Protein AF-0000000074257387 (afdb_homodimer)

Foldseek 3Di:
DPPPPPPPPPPPPPVVVCVDPDPQKDKFKDFCVVPPFDLRVVLVRVCVVVVHDSVPFDRVVVWPNSVVRRCQQQPPDPPDPDKDWDWDDGRQWIWIDISVRMIMIMHGHPPPD/DPPPPPPPPDPPPPVVVCPDPPPQKDKFKDFCVVPPFDLRVQLVRVCVVVVHDSVPFDRVVVWPNSVVRRCQQQPPPPPDPDKDWDWDDGRQWIWIDISVRMIMIMHGHPPPD

Radius of gyration: 24.84 Å; Cα contacts (8 Å, |Δi|>4): 346; chains: 2; bounding box: 81×56×47 Å

pLDDT: mean 82.44, std 21.18, range [30.11, 98.75]

Organism: NCBI:txid2743089

Solvent-accessible surface area (backbone atoms only — not comparable to full-atom values): 13339 Å² total; per-residue (Å²): 135,85,79,75,78,76,76,76,77,76,75,70,79,76,71,64,82,66,82,55,80,58,87,46,52,48,76,42,77,49,58,19,74,82,35,96,30,51,49,56,28,49,48,47,48,50,14,57,69,66,74,46,55,59,83,72,46,72,65,61,65,80,68,40,39,45,67,20,50,28,46,47,36,65,50,77,60,87,72,62,88,62,52,40,35,38,38,34,51,53,86,86,25,42,37,40,40,34,43,88,26,45,32,40,37,38,41,72,52,80,68,78,116,135,85,78,78,76,75,80,76,77,75,74,70,80,75,71,64,83,65,81,55,81,57,86,46,51,47,76,42,77,48,56,20,72,82,33,98,29,52,49,56,29,49,48,48,50,52,14,57,68,66,74,46,55,58,86,72,47,73,64,60,67,83,68,38,39,44,67,21,49,29,45,47,36,63,50,79,59,87,70,64,87,63,54,39,37,38,38,32,50,54,87,85,24,42,38,39,40,36,43,88,25,46,32,40,36,36,40,74,50,82,67,78,116

Nearest PDB structures (foldseek):
  8bhg-assembly1_B  TM=4.981E-01  e=4.864E-01  Homo sapiens
  7qne-assembly1_A  TM=4.930E-01  e=1.167E+00  Homo sapiens
  7qna-assembly1_A  TM=5.037E-01  e=1.594E+00  Homo sapiens
  6dw0-assembly1_A  TM=3.352E-01  e=5.511E-01  Rattus norvegicus
  8vsz-assembly1_A  TM=4.905E-01  e=4.612E+00  Homo sapiens

Structure (mmCIF, N/CA/C/O backbone):
data_AF-0000000074257387-model_v1
#
loop_
_entity.id
_entity.type
_entity.pdbx_description
1 polymer 'Halobacterial output domain-containing protein'
#
loop_
_atom_site.group_PDB
_atom_site.id
_atom_site.type_symbol
_atom_site.label_atom_id
_atom_site.label_alt_id
_atom_site.label_comp_id
_atom_site.label_asym_id
_atom_site.label_entity_id
_atom_site.label_seq_id
_atom_site.pdbx_PDB_ins_code
_atom_site.Cartn_x
_atom_site.Cartn_y
_atom_site.Cartn_z
_atom_site.occupancy
_atom_site.B_iso_or_equiv
_atom_site.auth_seq_id
_atom_site.auth_comp_id
_atom_site.auth_asym_id
_atom_site.auth_atom_id
_atom_site.pdbx_PDB_model_num
ATOM 1 N N . MET A 1 1 ? 69.25 9.367 22.297 1 30.11 1 MET A N 1
ATOM 2 C CA . MET A 1 1 ? 67.875 9.562 22.641 1 30.11 1 MET A CA 1
ATOM 3 C C . MET A 1 1 ? 67.062 9.875 21.406 1 30.11 1 MET A C 1
ATOM 5 O O . MET A 1 1 ? 67.188 10.945 20.812 1 30.11 1 MET A O 1
ATOM 9 N N . PHE A 1 2 ? 66.938 8.828 20.469 1 41.38 2 PHE A N 1
ATOM 10 C CA . PHE A 1 2 ? 66.25 8.727 19.172 1 41.38 2 PHE A CA 1
ATOM 11 C C . PHE A 1 2 ? 64.812 9.117 19.297 1 41.38 2 PHE A C 1
ATOM 13 O O . PHE A 1 2 ? 64.062 8.555 20.109 1 41.38 2 PHE A O 1
ATOM 20 N N . ASP A 1 3 ? 64.5 10.398 19.188 1 36.78 3 ASP A N 1
ATOM 21 C CA . ASP A 1 3 ? 63.156 11.023 19.125 1 36.78 3 ASP A CA 1
ATOM 22 C C . ASP A 1 3 ? 62.312 10.422 18.016 1 36.78 3 ASP A C 1
ATOM 24 O O . ASP A 1 3 ? 62.688 10.484 16.844 1 36.78 3 ASP A O 1
ATOM 28 N N . GLU A 1 4 ? 61.75 9.156 18.25 1 41.59 4 GLU A N 1
ATOM 29 C CA . GLU A 1 4 ? 60.812 8.5 17.328 1 41.59 4 GLU A CA 1
ATOM 30 C C . GLU A 1 4 ? 59.656 9.438 16.969 1 41.59 4 GLU A C 1
ATOM 32 O O . GLU A 1 4 ? 58.969 9.953 17.844 1 41.59 4 GLU A O 1
ATOM 37 N N . GLU A 1 5 ? 59.75 10.195 15.875 1 47.06 5 GLU A N 1
ATOM 38 C CA . GLU A 1 5 ? 58.719 10.969 15.203 1 47.06 5 GLU A CA 1
ATOM 39 C C . GLU A 1 5 ? 57.469 10.141 14.992 1 47.06 5 GLU A C 1
ATOM 41 O O . GLU A 1 5 ? 57.469 9.133 14.273 1 47.06 5 GLU A O 1
ATOM 46 N N . THR A 1 6 ? 56.625 9.969 16.016 1 45.12 6 THR A N 1
ATOM 47 C CA . THR A 1 6 ? 55.312 9.32 15.938 1 45.12 6 THR A CA 1
ATOM 48 C C . THR A 1 6 ? 54.469 9.938 14.836 1 45.12 6 THR A C 1
ATOM 50 O O . THR A 1 6 ? 54.281 11.156 14.797 1 45.12 6 THR A O 1
ATOM 53 N N . ALA A 1 7 ? 54.531 9.445 13.562 1 45.25 7 ALA A N 1
ATOM 54 C CA .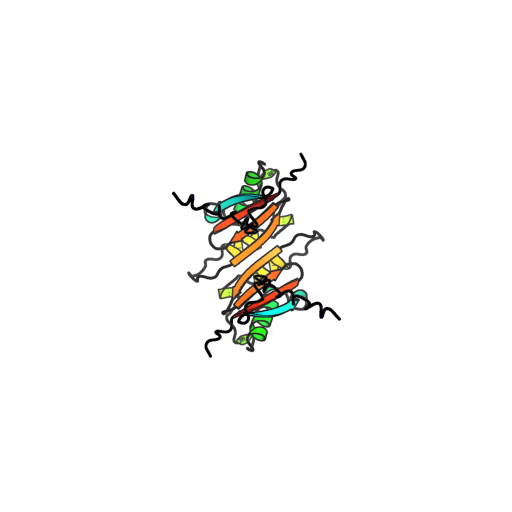 ALA A 1 7 ? 53.656 9.758 12.445 1 45.25 7 ALA A CA 1
ATOM 55 C C . ALA A 1 7 ? 52.188 9.766 12.883 1 45.25 7 ALA A C 1
ATOM 57 O O . ALA A 1 7 ? 51.719 8.797 13.484 1 45.25 7 ALA A O 1
ATOM 58 N N . THR A 1 8 ? 51.656 10.953 13.188 1 43.66 8 THR A N 1
ATOM 59 C CA . THR A 1 8 ? 50.25 11.195 13.445 1 43.66 8 THR A CA 1
ATOM 60 C C . THR A 1 8 ? 49.375 10.664 12.305 1 43.66 8 THR A C 1
ATOM 62 O O . THR A 1 8 ? 49.656 10.93 11.133 1 43.66 8 THR A O 1
ATOM 65 N N . ASP A 1 9 ? 48.875 9.43 12.336 1 41.31 9 ASP A N 1
ATOM 66 C CA . ASP A 1 9 ? 47.938 8.82 11.406 1 41.31 9 ASP A CA 1
ATOM 67 C C . ASP A 1 9 ? 46.812 9.789 11.078 1 41.31 9 ASP A C 1
ATOM 69 O O . ASP A 1 9 ? 46.125 10.297 11.984 1 41.31 9 ASP A O 1
ATOM 73 N N . GLU A 1 10 ? 46.938 10.617 10.039 1 45.03 10 GLU A N 1
ATOM 74 C CA . GLU A 1 10 ? 45.844 11.422 9.5 1 45.03 10 GLU A CA 1
ATOM 75 C C . GLU A 1 10 ? 44.594 10.586 9.289 1 45.03 10 GLU A C 1
ATOM 77 O O . GLU A 1 10 ? 44.625 9.508 8.688 1 45.03 10 GLU A O 1
ATOM 82 N N . ASP A 1 11 ? 43.594 10.609 10.141 1 42 11 ASP A N 1
ATOM 83 C CA . ASP A 1 11 ? 42.25 10.102 10.031 1 42 11 ASP A CA 1
ATOM 84 C C . ASP A 1 11 ? 41.656 10.406 8.656 1 42 11 ASP A C 1
ATOM 86 O O . ASP A 1 11 ? 41.531 11.57 8.273 1 42 11 ASP A O 1
ATOM 90 N N . ALA A 1 12 ? 41.938 9.711 7.59 1 50.06 12 ALA A N 1
ATOM 91 C CA . ALA A 1 12 ? 41.094 9.812 6.395 1 50.06 12 ALA A CA 1
ATOM 92 C C . ALA A 1 12 ? 39.625 9.992 6.766 1 50.06 12 ALA A C 1
ATOM 94 O O . ALA A 1 12 ? 39.125 9.305 7.648 1 50.06 12 ALA A O 1
ATOM 95 N N . PRO A 1 13 ? 39.062 11.234 6.535 1 44.38 13 PRO A N 1
ATOM 96 C CA . PRO A 1 13 ? 37.625 11.312 6.785 1 44.38 13 PRO A CA 1
ATOM 97 C C . PRO A 1 13 ? 36.844 10.172 6.145 1 44.38 13 PRO A C 1
ATOM 99 O O . PRO A 1 13 ? 36.969 9.938 4.938 1 44.38 13 PRO A O 1
ATOM 102 N N . ASN A 1 14 ? 36.781 8.984 6.617 1 44.41 14 ASN A N 1
ATOM 103 C CA . ASN A 1 14 ? 35.688 8.078 6.234 1 44.41 14 ASN A CA 1
ATOM 104 C C . ASN A 1 14 ? 34.375 8.812 6.086 1 44.41 14 ASN A C 1
ATOM 106 O O . ASN A 1 14 ? 33.688 9.055 7.074 1 44.41 14 ASN A O 1
ATOM 110 N N . ALA A 1 15 ? 34.344 9.844 5.188 1 46.19 15 ALA A N 1
ATOM 111 C CA . ALA A 1 15 ? 33 10.297 4.82 1 46.19 15 ALA A CA 1
ATOM 112 C C . ALA A 1 15 ? 32.062 9.117 4.566 1 46.19 15 ALA A C 1
ATOM 114 O O . ALA A 1 15 ? 32.062 8.547 3.473 1 46.19 15 ALA A O 1
ATOM 115 N N . GLY A 1 16 ? 31.953 8.18 5.344 1 45.62 16 GLY A N 1
ATOM 116 C CA . GLY A 1 16 ? 30.781 7.32 5.219 1 45.62 16 GLY A CA 1
ATOM 117 C C . GLY A 1 16 ? 29.562 8.047 4.699 1 45.62 16 GLY A C 1
ATOM 118 O O . GLY A 1 16 ? 29.219 9.133 5.176 1 45.62 16 GLY A O 1
ATOM 119 N N . LEU A 1 17 ? 29.281 8.234 3.434 1 53.41 17 LEU A N 1
ATOM 120 C CA . LEU A 1 17 ? 28.031 8.773 2.908 1 53.41 17 LEU A CA 1
ATOM 121 C C . LEU A 1 17 ? 26.859 8.406 3.814 1 53.41 17 LEU A C 1
ATOM 123 O O . LEU A 1 17 ? 26.25 7.352 3.65 1 53.41 17 LEU A O 1
ATOM 127 N N . ALA A 1 18 ? 26.906 8.547 5.059 1 55.38 18 ALA A N 1
ATOM 128 C CA . ALA A 1 18 ? 25.719 8.422 5.898 1 55.38 18 ALA A CA 1
ATOM 129 C C . ALA A 1 18 ? 24.547 9.203 5.316 1 55.38 18 ALA A C 1
ATOM 131 O O . ALA A 1 18 ? 24.516 10.438 5.371 1 55.38 18 ALA A O 1
ATOM 132 N N . ILE A 1 19 ? 23.969 8.75 4.223 1 59.38 19 ILE A N 1
ATOM 133 C CA . ILE A 1 19 ? 22.703 9.375 3.879 1 59.38 19 ILE A CA 1
ATOM 134 C C . ILE A 1 19 ? 21.828 9.484 5.129 1 59.38 19 ILE A C 1
ATOM 136 O O . ILE A 1 19 ? 21.156 8.523 5.512 1 59.38 19 ILE A O 1
ATOM 140 N N . GLY A 1 20 ? 22.281 10.164 6.016 1 64 20 GLY A N 1
ATOM 141 C CA . GLY A 1 20 ? 21.469 10.461 7.18 1 64 20 GLY A CA 1
ATOM 142 C C . GLY A 1 20 ? 20.094 10.977 6.824 1 64 20 GLY A C 1
ATOM 143 O O . GLY A 1 20 ? 19.797 11.219 5.652 1 64 20 GLY A O 1
ATOM 144 N N . PRO A 1 21 ? 19.203 10.852 7.824 1 74.69 21 PRO A N 1
ATOM 145 C CA . PRO A 1 21 ? 17.875 11.391 7.539 1 74.69 21 PRO A CA 1
ATOM 146 C C . PRO A 1 21 ? 17.922 12.812 6.988 1 74.69 21 PRO A C 1
ATOM 148 O O . PRO A 1 21 ? 18.797 13.594 7.363 1 74.69 21 PRO A O 1
ATOM 151 N N . ASP A 1 22 ? 17.344 13.008 5.887 1 82.75 22 ASP A N 1
ATOM 152 C CA . ASP A 1 22 ? 17.141 14.359 5.379 1 82.75 22 ASP A CA 1
ATOM 153 C C . ASP A 1 22 ? 16.656 15.289 6.484 1 82.75 22 ASP A C 1
ATOM 155 O O . ASP A 1 22 ? 15.617 15.055 7.094 1 82.75 22 ASP A O 1
ATOM 159 N N . PRO A 1 23 ? 17.422 16.188 6.863 1 86.81 23 PRO A N 1
ATOM 160 C CA . PRO A 1 23 ? 17.062 17.047 7.988 1 86.81 23 PRO A CA 1
ATOM 161 C C . PRO A 1 23 ? 15.734 17.781 7.766 1 86.81 23 PRO A C 1
ATOM 163 O O . PRO A 1 23 ? 15.141 18.281 8.719 1 86.81 23 PRO A O 1
ATOM 166 N N . ASP A 1 24 ? 15.273 17.875 6.586 1 92.19 24 ASP A N 1
ATOM 167 C CA . ASP A 1 24 ? 14.055 18.609 6.27 1 92.19 24 ASP A CA 1
ATOM 168 C C . ASP A 1 24 ? 12.828 17.719 6.352 1 92.19 24 ASP A C 1
ATOM 170 O O . ASP A 1 24 ? 11.703 18.156 6.094 1 92.19 24 ASP A O 1
ATOM 174 N N . VAL A 1 25 ? 13.078 16.5 6.734 1 94.81 25 VAL A N 1
ATOM 175 C CA . VAL A 1 25 ? 11.953 15.57 6.801 1 94.81 25 VAL A CA 1
ATOM 176 C C . VAL A 1 25 ? 11.742 15.125 8.25 1 94.81 25 VAL A C 1
ATOM 178 O O . VAL A 1 25 ? 12.688 14.719 8.922 1 94.81 25 VAL A O 1
ATOM 181 N N . SER A 1 26 ? 10.531 15.258 8.75 1 96.06 26 SER A N 1
ATOM 182 C CA . SER A 1 26 ? 10.148 14.719 10.047 1 96.06 26 SER A CA 1
ATOM 183 C C . SER A 1 26 ? 9.172 13.555 9.891 1 96.06 26 SER A C 1
ATOM 185 O O . SER A 1 26 ? 8.43 13.484 8.914 1 96.06 26 SER A O 1
ATOM 187 N N . VAL A 1 27 ? 9.172 12.695 10.859 1 97.25 27 VAL A N 1
ATOM 188 C CA . VAL A 1 27 ? 8.305 11.531 10.812 1 97.25 27 VAL A CA 1
ATOM 189 C C . VAL A 1 27 ? 7.461 11.469 12.086 1 97.25 27 VAL A C 1
ATOM 191 O O . VAL A 1 27 ? 7.996 11.531 13.195 1 97.25 27 VAL A O 1
ATOM 194 N N . ALA A 1 28 ? 6.156 11.414 11.922 1 97.88 28 ALA A N 1
ATOM 195 C CA . ALA A 1 28 ? 5.238 11.117 13.023 1 97.88 28 ALA A CA 1
ATOM 196 C C . ALA A 1 28 ? 4.746 9.68 12.953 1 97.88 28 ALA A C 1
ATOM 198 O O . ALA A 1 28 ? 4.367 9.195 11.883 1 97.88 28 ALA A O 1
ATOM 199 N N . ARG A 1 29 ? 4.711 9.055 14.141 1 97.75 29 ARG A N 1
ATOM 200 C CA . ARG A 1 29 ? 4.305 7.652 14.188 1 97.75 29 ARG A CA 1
ATOM 201 C C . ARG A 1 29 ? 3.057 7.469 15.047 1 97.75 29 ARG A C 1
ATOM 203 O O . ARG A 1 29 ? 2.896 8.141 16.062 1 97.75 29 ARG A O 1
ATOM 210 N N . ALA A 1 30 ? 2.262 6.582 14.539 1 97.81 30 ALA A N 1
ATOM 211 C CA . ALA A 1 30 ? 1.049 6.246 15.281 1 97.81 30 ALA A CA 1
ATOM 212 C C . ALA A 1 30 ? 0.709 4.766 15.125 1 97.81 30 ALA A C 1
ATOM 214 O O . ALA A 1 30 ? 1.285 4.074 14.289 1 97.81 30 ALA A O 1
ATOM 215 N N . ASP A 1 31 ? -0.09 4.289 16.031 1 97 31 ASP A N 1
ATOM 216 C CA . ASP A 1 31 ? -0.72 2.977 15.953 1 97 31 ASP A CA 1
ATOM 217 C C . ASP A 1 31 ? -2.195 3.098 15.578 1 97 31 ASP A C 1
ATOM 219 O O . ASP A 1 31 ? -3.008 3.564 16.391 1 97 31 ASP A O 1
ATOM 223 N N . TRP A 1 32 ? -2.48 2.562 14.391 1 96.56 32 TRP A N 1
ATOM 224 C CA . TRP A 1 32 ? -3.842 2.836 13.945 1 96.56 32 TRP A CA 1
ATOM 225 C C . TRP A 1 32 ? -4.836 1.903 14.625 1 96.56 32 TRP A C 1
ATOM 227 O O . TRP A 1 32 ? -6.047 2.133 14.57 1 96.56 32 TRP A O 1
ATOM 237 N N . GLU A 1 33 ? -4.387 0.872 15.227 1 92.88 33 GLU A N 1
ATOM 238 C CA . GLU A 1 33 ? -5.285 -0.028 15.945 1 92.88 33 GLU A CA 1
ATOM 239 C C . GLU A 1 33 ? -5.93 0.67 17.141 1 92.88 33 GLU A C 1
ATOM 241 O O . GLU A 1 33 ? -7 0.263 17.609 1 92.88 33 GLU A O 1
ATOM 246 N N . ALA A 1 34 ? -5.215 1.645 17.547 1 92.88 34 ALA A N 1
ATOM 247 C CA . ALA A 1 34 ? -5.727 2.404 18.688 1 92.88 34 ALA A CA 1
ATOM 248 C C . ALA A 1 34 ? -6.809 3.385 18.25 1 92.88 34 ALA A C 1
ATOM 250 O O . ALA A 1 34 ? -7.508 3.963 19.078 1 92.88 34 ALA A O 1
ATOM 251 N N . ALA A 1 35 ? -6.793 3.436 17 1 89.44 35 ALA A N 1
ATOM 252 C CA . ALA A 1 35 ? -7.797 4.324 16.438 1 89.44 35 ALA A CA 1
ATOM 253 C C . ALA A 1 35 ? -8.953 3.533 15.836 1 89.44 35 ALA A C 1
ATOM 255 O O . ALA A 1 35 ? -8.977 2.301 15.914 1 89.44 35 ALA A O 1
ATOM 256 N N . GLY A 1 36 ? -10.07 3.92 15.391 1 89.5 36 GLY A N 1
ATOM 257 C CA . GLY A 1 36 ? -11.234 3.295 14.766 1 89.5 36 GLY A CA 1
ATOM 258 C C . GLY A 1 36 ? -10.93 2.689 13.414 1 89.5 36 GLY A C 1
ATOM 259 O O . GLY A 1 36 ? -11.844 2.381 12.648 1 89.5 36 GLY A O 1
ATOM 260 N N . GLY A 1 37 ? -9.57 2.547 13.117 1 95 37 GLY A N 1
ATOM 261 C CA . GLY A 1 37 ? -9.172 1.979 11.844 1 95 37 GLY A CA 1
ATOM 262 C C . GLY A 1 37 ? -8.117 2.801 11.125 1 95 37 GLY A C 1
ATOM 263 O O . GLY A 1 37 ? -7.852 3.945 11.5 1 95 37 GLY A O 1
ATOM 264 N N . PRO A 1 38 ? -7.559 2.156 10.133 1 97.19 38 PRO A N 1
ATOM 265 C CA . PRO A 1 38 ? -6.488 2.842 9.406 1 97.19 38 PRO A CA 1
ATOM 266 C C . PRO A 1 38 ? -6.938 4.184 8.82 1 97.19 38 PRO A C 1
ATOM 268 O O . PRO A 1 38 ? -6.219 5.18 8.938 1 97.19 38 PRO A O 1
ATOM 271 N N . SER A 1 39 ? -8.062 4.27 8.188 1 97.38 39 SER A N 1
ATOM 272 C CA . SER A 1 39 ? -8.5 5.484 7.512 1 97.38 39 SER A CA 1
ATOM 273 C C . SER A 1 39 ? -8.711 6.625 8.5 1 97.38 39 SER A C 1
ATOM 275 O O . SER A 1 39 ? -8.352 7.773 8.219 1 97.38 39 SER A O 1
ATOM 277 N N . VAL A 1 40 ? -9.188 6.367 9.648 1 97.88 40 VAL A N 1
ATOM 278 C CA . VAL A 1 40 ? -9.406 7.367 10.688 1 97.88 40 VAL A CA 1
ATOM 279 C C . VAL A 1 40 ? -8.062 7.816 11.258 1 97.88 40 VAL A C 1
ATOM 281 O O . VAL A 1 40 ? -7.812 9.016 11.414 1 97.88 40 VAL A O 1
ATOM 284 N N . ALA A 1 41 ? -7.254 6.887 11.5 1 98.12 41 ALA A N 1
ATOM 285 C CA . ALA A 1 41 ? -5.949 7.168 12.086 1 98.12 41 ALA A CA 1
ATOM 286 C C . ALA A 1 41 ? -5.105 8.039 11.156 1 98.12 41 ALA A C 1
ATOM 288 O O . ALA A 1 41 ? -4.344 8.891 11.617 1 98.12 41 ALA A O 1
ATOM 289 N N . VAL A 1 42 ? -5.219 7.797 9.883 1 98.44 42 VAL A N 1
ATOM 290 C CA . VAL A 1 42 ? -4.457 8.578 8.914 1 98.44 42 VAL A CA 1
ATOM 291 C C . VAL A 1 42 ? -4.82 10.055 9.039 1 98.44 42 VAL A C 1
ATOM 293 O O . VAL A 1 42 ? -3.941 10.914 9.141 1 98.44 42 VAL A O 1
ATOM 296 N N . VAL A 1 43 ? -6.082 10.344 9.023 1 98.44 43 VAL A N 1
ATOM 297 C CA . VAL A 1 43 ? -6.551 11.719 9.109 1 98.44 43 VAL A CA 1
ATOM 298 C C . VAL A 1 43 ? -6.059 12.352 10.414 1 98.44 43 VAL A C 1
ATOM 300 O O . VAL A 1 43 ? -5.508 13.461 10.398 1 98.44 43 VAL A O 1
ATOM 303 N N . GLU A 1 44 ? -6.199 11.656 11.438 1 98.44 44 GLU A N 1
ATOM 304 C CA . GLU A 1 44 ? -5.789 12.164 12.742 1 98.44 44 GLU A CA 1
ATOM 305 C C . GLU A 1 44 ? -4.277 12.383 12.797 1 98.44 44 GLU A C 1
ATOM 307 O O . GLU A 1 44 ? -3.811 13.398 13.328 1 98.44 44 GLU A O 1
ATOM 312 N N . ALA A 1 45 ? -3.512 11.445 12.273 1 98.38 45 ALA A N 1
ATOM 313 C CA . ALA A 1 45 ? -2.053 11.492 12.32 1 98.38 45 ALA A CA 1
ATOM 314 C C . ALA A 1 45 ? -1.52 12.648 11.484 1 98.38 45 ALA A C 1
ATOM 316 O O . ALA A 1 45 ? -0.583 13.344 11.891 1 98.38 45 ALA A O 1
ATOM 317 N N . VAL A 1 46 ? -2.127 12.82 10.297 1 98.31 46 VAL A N 1
ATOM 318 C CA . VAL A 1 46 ? -1.683 13.914 9.43 1 98.31 46 VAL A CA 1
ATOM 319 C C . VAL A 1 46 ? -2.021 15.25 10.078 1 98.31 46 VAL A C 1
ATOM 321 O O . VAL A 1 46 ? -1.207 16.172 10.062 1 98.31 46 VAL A O 1
ATOM 324 N N . ALA A 1 47 ? -3.18 15.312 10.594 1 98.44 47 ALA A N 1
ATOM 325 C CA . ALA A 1 47 ? -3.553 16.531 11.312 1 98.44 47 ALA A CA 1
ATOM 326 C C . ALA A 1 47 ? -2.553 16.844 12.422 1 98.44 47 ALA A C 1
ATOM 328 O O . ALA A 1 47 ? -2.047 17.953 12.516 1 98.44 47 ALA A O 1
ATOM 329 N N . ALA A 1 48 ? -2.236 15.883 13.195 1 97.81 48 ALA A N 1
ATOM 330 C CA . ALA A 1 48 ? -1.306 16.047 14.305 1 97.81 48 ALA A CA 1
ATOM 331 C C . ALA A 1 48 ? 0.09 16.406 13.805 1 97.81 48 ALA A C 1
ATOM 333 O O . ALA A 1 48 ? 0.732 17.312 14.336 1 97.81 48 ALA A O 1
ATOM 334 N N . ALA A 1 49 ? 0.515 15.75 12.789 1 97.44 49 ALA A N 1
ATOM 335 C CA . ALA A 1 49 ? 1.861 15.945 12.258 1 97.44 49 ALA A CA 1
ATOM 336 C C . ALA A 1 49 ? 2.029 17.344 11.688 1 97.44 49 ALA A C 1
ATOM 338 O O . ALA A 1 49 ? 3.148 17.859 11.609 1 97.44 49 ALA A O 1
ATOM 339 N N . THR A 1 50 ? 0.979 17.922 11.273 1 96.75 50 THR A N 1
ATOM 340 C CA . THR A 1 50 ? 1.03 19.234 10.633 1 96.75 50 THR A CA 1
ATOM 341 C C . THR A 1 50 ? 0.419 20.297 11.539 1 96.75 50 THR A C 1
ATOM 343 O O . THR A 1 50 ? 0.172 21.422 11.094 1 96.75 50 THR A O 1
ATOM 346 N N . ASP A 1 51 ? 0.104 19.938 12.727 1 96.62 51 ASP A N 1
ATOM 347 C CA . ASP A 1 51 ? -0.436 20.844 13.734 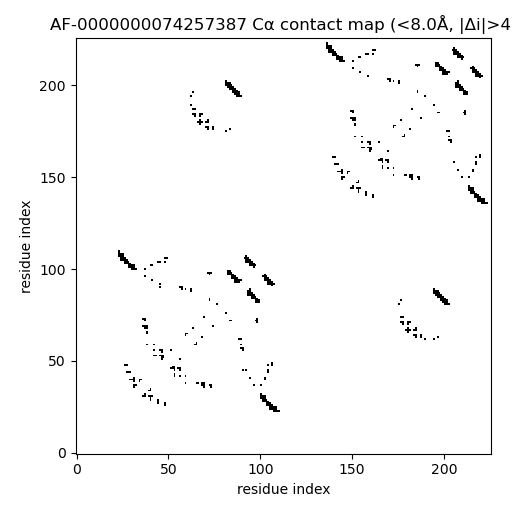1 96.62 51 ASP A CA 1
ATOM 348 C C . ASP A 1 51 ? -1.73 21.5 13.258 1 96.62 51 ASP A C 1
ATOM 350 O O . ASP A 1 51 ? -1.88 22.719 13.328 1 96.62 51 ASP A O 1
ATOM 354 N N . ARG A 1 52 ? -2.605 20.719 12.766 1 98 52 ARG A N 1
ATOM 355 C CA . ARG A 1 52 ? -3.912 21.156 12.297 1 98 52 ARG A CA 1
ATOM 356 C C . ARG A 1 52 ? -5.031 20.375 12.953 1 98 52 ARG A C 1
ATOM 358 O O . ARG A 1 52 ? -4.793 19.297 13.523 1 98 52 ARG A O 1
ATOM 365 N N . ASN A 1 53 ? -6.254 20.969 12.938 1 97.88 53 ASN A N 1
ATOM 366 C CA . ASN A 1 53 ? -7.449 20.219 13.297 1 97.88 53 A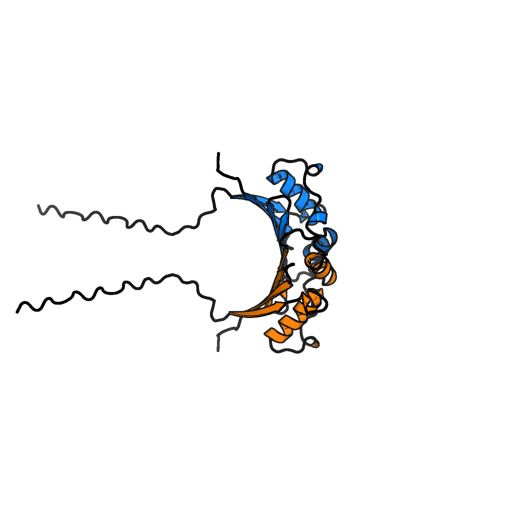SN A CA 1
ATOM 367 C C . ASN A 1 53 ? -7.789 19.172 12.242 1 97.88 53 ASN A C 1
ATOM 369 O O . ASN A 1 53 ? -7.707 19.453 11.039 1 97.88 53 ASN A O 1
ATOM 373 N N . PRO A 1 54 ? -8.227 17.984 12.648 1 97.44 54 PRO A N 1
ATOM 374 C CA . PRO A 1 54 ? -8.609 16.953 11.68 1 97.44 54 PRO A CA 1
ATOM 375 C C . PRO A 1 54 ? -9.695 17.422 10.719 1 97.44 54 PRO A C 1
ATOM 377 O O . PRO A 1 54 ? -9.758 16.969 9.578 1 97.44 54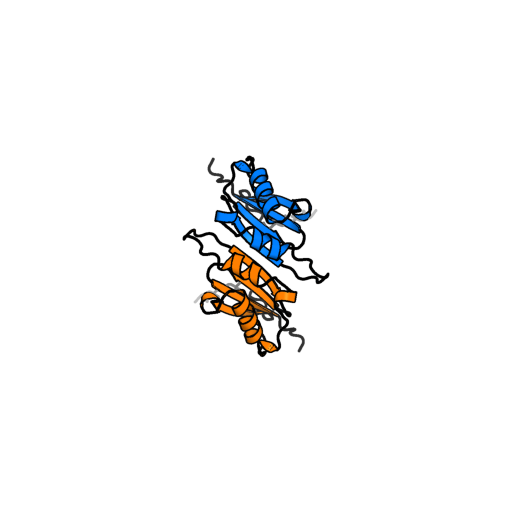 PRO A O 1
ATOM 380 N N . LEU A 1 55 ? -10.445 18.375 11.125 1 97.38 55 LEU A N 1
ATOM 381 C CA . LEU A 1 55 ? -11.523 18.891 10.281 1 97.38 55 LEU A CA 1
ATOM 382 C C . LEU A 1 55 ? -10.977 19.875 9.25 1 97.38 55 LEU A C 1
ATOM 384 O O . LEU A 1 55 ? -11.68 20.234 8.305 1 97.38 55 LEU A O 1
ATOM 388 N N . ASP A 1 56 ? -9.734 20.25 9.422 1 97.62 56 ASP A N 1
ATOM 389 C CA . ASP A 1 56 ? -9.141 21.25 8.531 1 97.62 56 ASP A CA 1
ATOM 390 C C . ASP A 1 56 ? -8.234 20.578 7.5 1 97.62 56 ASP A C 1
ATOM 392 O O . ASP A 1 56 ? -7.68 21.266 6.629 1 97.62 56 ASP A O 1
ATOM 396 N N . VAL A 1 57 ? -8.039 19.312 7.625 1 97.12 57 VAL A N 1
ATOM 397 C CA . VAL A 1 57 ? -7.25 18.641 6.602 1 97.12 57 VAL A CA 1
ATOM 398 C C . VAL A 1 57 ? -8.172 18.125 5.488 1 97.12 57 VAL A C 1
ATOM 400 O O . VAL A 1 57 ? -9.383 18.031 5.68 1 97.12 57 VAL A O 1
ATOM 403 N N . ALA A 1 58 ? -7.562 17.906 4.227 1 95.31 58 ALA A N 1
ATOM 404 C CA . ALA A 1 58 ? -8.328 17.438 3.076 1 95.31 58 ALA A CA 1
ATOM 405 C C . ALA A 1 58 ? -9.078 16.141 3.402 1 95.31 58 ALA A C 1
ATOM 407 O O . ALA A 1 58 ? -8.664 15.383 4.277 1 95.31 58 ALA A O 1
ATOM 408 N N . LEU A 1 59 ? -10.18 15.961 2.758 1 95.81 59 LEU A N 1
ATOM 409 C CA . LEU A 1 59 ? -10.891 14.695 2.885 1 95.81 59 LEU A CA 1
ATOM 410 C C . LEU A 1 59 ? -10.055 13.547 2.318 1 95.81 59 LEU A C 1
ATOM 412 O O . LEU A 1 59 ? -9.539 13.641 1.202 1 95.81 59 LEU A O 1
ATOM 416 N N . LEU A 1 60 ? -9.906 12.461 3.15 1 95.19 60 LEU A N 1
ATOM 417 C CA . LEU A 1 60 ? -9.094 11.328 2.727 1 95.19 60 LEU A CA 1
ATOM 418 C C . LEU A 1 60 ? -9.633 10.727 1.43 1 95.19 60 LEU A C 1
ATOM 420 O O . LEU A 1 60 ? -8.852 10.305 0.571 1 95.19 60 LEU A O 1
ATOM 424 N N . ASN A 1 61 ? -10.953 10.734 1.23 1 94.25 61 ASN A N 1
ATOM 425 C CA . ASN A 1 61 ? -11.578 10.062 0.093 1 94.25 61 ASN A CA 1
ATOM 426 C C . ASN A 1 61 ? -11.227 10.75 -1.223 1 94.25 61 ASN A C 1
ATOM 428 O O . ASN A 1 61 ? -11.438 10.195 -2.299 1 94.25 61 ASN A O 1
ATOM 432 N N . GLU A 1 62 ? -10.711 11.977 -1.106 1 91.62 62 GLU A N 1
ATOM 433 C CA . GLU A 1 62 ? -10.234 12.656 -2.307 1 91.62 62 GLU A CA 1
ATOM 434 C C . GLU A 1 62 ? -8.922 12.055 -2.799 1 91.62 62 GLU A C 1
ATOM 436 O O . GLU A 1 62 ? -8.523 12.281 -3.943 1 91.62 62 GLU A O 1
ATOM 441 N N . TYR A 1 63 ? -8.258 11.367 -1.969 1 92.38 63 TYR A N 1
ATOM 442 C CA . TYR A 1 63 ? -6.941 10.836 -2.283 1 92.38 63 TYR A CA 1
ATOM 443 C C . TYR A 1 63 ? -6.977 9.312 -2.385 1 92.38 63 TYR A C 1
ATOM 445 O O . TYR A 1 63 ? -6.438 8.734 -3.332 1 92.38 63 TYR A O 1
ATOM 453 N N . VAL A 1 64 ? -7.586 8.641 -1.37 1 93.19 64 VAL A N 1
ATOM 454 C CA . VAL A 1 64 ? -7.773 7.191 -1.368 1 93.19 64 VAL A CA 1
ATOM 455 C C . VAL A 1 64 ? -9.164 6.855 -0.839 1 93.19 64 VAL A C 1
ATOM 457 O O . VAL A 1 64 ? -9.758 7.637 -0.093 1 93.19 64 VAL A O 1
ATOM 460 N N . ASP A 1 65 ? -9.641 5.742 -1.259 1 94.31 65 ASP A N 1
ATOM 461 C CA . ASP A 1 65 ? -10.891 5.234 -0.703 1 94.31 65 ASP A CA 1
ATOM 462 C C . ASP A 1 65 ? -10.695 4.73 0.725 1 94.31 65 ASP A C 1
ATOM 464 O O . ASP A 1 65 ? -10.086 3.682 0.938 1 94.31 65 ASP A O 1
ATOM 468 N N . PRO A 1 66 ? -11.359 5.395 1.642 1 96 66 PRO A N 1
ATOM 469 C CA . PRO A 1 66 ? -11.125 5.008 3.035 1 96 66 PRO A CA 1
ATOM 470 C C . PRO A 1 66 ? -11.641 3.607 3.354 1 96 66 PRO A C 1
ATOM 472 O O . PRO A 1 66 ? -11.047 2.893 4.16 1 96 66 PRO A O 1
ATOM 475 N N . ASP A 1 67 ? -12.703 3.248 2.764 1 95.12 67 ASP A N 1
ATOM 476 C CA . ASP A 1 67 ? -13.242 1.916 3.014 1 95.12 67 ASP A CA 1
ATOM 477 C C . ASP A 1 67 ? -12.32 0.835 2.455 1 95.12 67 ASP A C 1
ATOM 479 O O . ASP A 1 67 ? -12.156 -0.224 3.062 1 95.12 67 ASP A O 1
ATOM 483 N N . ALA A 1 68 ? -11.805 1.094 1.284 1 95.56 68 ALA A N 1
ATOM 484 C CA . ALA A 1 68 ? -10.852 0.165 0.684 1 95.56 68 ALA A CA 1
ATOM 485 C C . ALA A 1 68 ? -9.602 0.025 1.55 1 95.56 68 ALA A C 1
ATOM 487 O O . ALA A 1 68 ? -9.117 -1.085 1.767 1 95.56 68 ALA A O 1
ATOM 488 N N . LEU A 1 69 ? -9.102 1.132 2.02 1 96.31 69 LEU A N 1
ATOM 489 C CA . LEU A 1 69 ? -7.934 1.132 2.895 1 96.31 69 LEU A CA 1
ATOM 490 C C . LEU A 1 69 ? -8.203 0.315 4.156 1 96.31 69 LEU A C 1
ATOM 492 O O . LEU A 1 69 ? -7.375 -0.51 4.551 1 96.31 69 LEU A O 1
ATOM 496 N N . ASP A 1 70 ? -9.312 0.482 4.793 1 95.88 70 ASP A N 1
ATOM 497 C CA . ASP A 1 70 ? -9.68 -0.267 5.992 1 95.88 70 ASP A CA 1
ATOM 498 C C . ASP A 1 70 ? -9.781 -1.761 5.695 1 95.88 70 ASP A C 1
ATOM 500 O O . ASP A 1 70 ? -9.266 -2.588 6.453 1 95.88 70 ASP A O 1
ATOM 504 N N . ALA A 1 71 ? -10.438 -2.035 4.656 1 94.12 71 ALA A N 1
ATOM 505 C CA . ALA A 1 71 ? -10.617 -3.439 4.297 1 94.12 71 ALA A CA 1
ATOM 506 C C . ALA A 1 71 ? -9.281 -4.105 3.988 1 94.12 71 ALA A C 1
ATOM 508 O O . ALA A 1 71 ? -9.062 -5.262 4.348 1 94.12 71 ALA A O 1
ATOM 509 N N . LEU A 1 72 ? -8.453 -3.375 3.33 1 94.06 72 LEU A N 1
ATOM 510 C CA . LEU A 1 72 ? -7.16 -3.904 2.902 1 94.06 72 LEU A CA 1
ATOM 511 C C . LEU A 1 72 ? -6.258 -4.168 4.102 1 94.06 72 LEU A C 1
ATOM 513 O O . LEU A 1 72 ? -5.559 -5.184 4.148 1 94.06 72 LEU A O 1
ATOM 517 N N . LEU A 1 73 ? -6.324 -3.35 5.086 1 94.38 73 LEU A N 1
ATOM 518 C CA . LEU A 1 73 ? -5.34 -3.389 6.16 1 94.38 73 LEU A CA 1
ATOM 519 C C . LEU A 1 73 ? -5.93 -4.023 7.414 1 94.38 73 LEU A C 1
ATOM 521 O O . LEU A 1 73 ? -5.211 -4.645 8.203 1 94.38 73 LEU A O 1
ATOM 525 N N . ALA A 1 74 ? -7.152 -3.736 7.676 1 85.88 74 ALA A N 1
ATOM 526 C CA . ALA A 1 74 ? -7.754 -4.195 8.93 1 85.88 74 ALA A CA 1
ATOM 527 C C . ALA A 1 74 ? -8.258 -5.629 8.805 1 85.88 74 ALA A C 1
ATOM 529 O O . ALA A 1 74 ? -8.641 -6.25 9.797 1 85.88 74 ALA A O 1
ATOM 530 N N . SER A 1 75 ? -8.258 -6.172 7.602 1 72.12 75 SER A N 1
ATOM 531 C CA . SER A 1 75 ? -8.797 -7.52 7.453 1 72.12 75 SER A CA 1
ATOM 532 C C . SER A 1 75 ? -8.039 -8.516 8.336 1 72.12 75 SER A C 1
ATOM 534 O O . SER A 1 75 ? -6.824 -8.406 8.5 1 72.12 75 SER A O 1
ATOM 536 N N . PRO A 1 76 ? -8.891 -9.18 9.266 1 57.62 76 PRO A N 1
ATOM 537 C CA . PRO A 1 76 ? -8.383 -10.109 10.273 1 57.62 76 PRO A CA 1
ATOM 538 C C . PRO A 1 76 ? -7.426 -11.148 9.688 1 57.62 76 PRO A C 1
ATOM 540 O O . PRO A 1 76 ? -7.672 -11.672 8.602 1 57.62 76 PRO A O 1
ATOM 543 N N . GLU A 1 77 ? -6.215 -10.719 9.789 1 54.97 77 GLU A N 1
ATOM 544 C CA . GLU A 1 77 ? -5.25 -11.742 9.398 1 54.97 77 GLU A CA 1
ATOM 545 C C . GLU A 1 77 ? -5.469 -13.031 10.188 1 54.97 77 GLU A C 1
ATOM 547 O O . GLU A 1 77 ? -5.832 -12.984 11.367 1 54.97 77 GLU A O 1
ATOM 552 N N . ASP A 1 78 ? -6.102 -14.023 9.68 1 48.75 78 ASP A N 1
ATOM 553 C CA . ASP A 1 78 ? -6.055 -15.312 10.352 1 48.75 78 ASP A CA 1
ATOM 554 C C . ASP A 1 78 ? -4.66 -15.594 10.914 1 48.75 78 ASP A C 1
ATOM 556 O O . ASP A 1 78 ? -4.332 -16.734 11.25 1 48.75 78 ASP A O 1
ATOM 560 N N . GLY A 1 79 ? -4.027 -14.797 11.469 1 48.06 79 GLY A N 1
ATOM 561 C CA . GLY A 1 79 ? -2.746 -15.195 12.031 1 48.06 79 GLY A CA 1
ATOM 562 C C . GLY A 1 79 ? -1.6 -15.062 11.047 1 48.06 79 GLY A C 1
ATOM 563 O O . GLY A 1 79 ? -0.449 -15.352 11.383 1 48.06 79 GLY A O 1
ATOM 564 N N . SER A 1 80 ? -1.895 -15.195 9.836 1 52.56 80 SER A N 1
ATOM 565 C CA . SER A 1 80 ? -0.823 -15.328 8.852 1 52.56 80 SER A CA 1
ATOM 566 C C . SER A 1 80 ? -0.027 -14.031 8.727 1 52.56 80 SER A C 1
ATOM 568 O O . SER A 1 80 ? -0.56 -12.945 8.961 1 52.56 80 SER A O 1
ATOM 570 N N . ARG A 1 81 ? 1.194 -14.133 8.977 1 55.53 81 ARG A N 1
ATOM 571 C CA . ARG A 1 81 ? 2.377 -13.281 8.891 1 55.53 81 ARG A CA 1
ATOM 572 C C . ARG A 1 81 ? 2.396 -12.492 7.586 1 55.53 81 ARG A C 1
ATOM 574 O O . ARG A 1 81 ? 3.467 -12.219 7.039 1 55.53 81 ARG A O 1
ATOM 581 N N . ARG A 1 82 ? 1.207 -12.18 7.023 1 77.69 82 ARG A N 1
ATOM 582 C CA . ARG A 1 82 ? 1.326 -11.586 5.695 1 77.69 82 ARG A CA 1
ATOM 583 C C . ARG A 1 82 ? 1.432 -10.062 5.785 1 77.69 82 ARG A C 1
ATOM 585 O O . ARG A 1 82 ? 0.687 -9.43 6.531 1 77.69 82 ARG A O 1
ATOM 592 N N . THR A 1 83 ? 2.527 -9.602 5.309 1 88.25 83 THR A N 1
ATOM 593 C CA . THR A 1 83 ? 2.805 -8.172 5.355 1 88.25 83 THR A CA 1
ATOM 594 C C . THR A 1 83 ? 2.043 -7.441 4.254 1 88.25 83 THR A C 1
ATOM 596 O O . THR A 1 83 ? 2.047 -7.871 3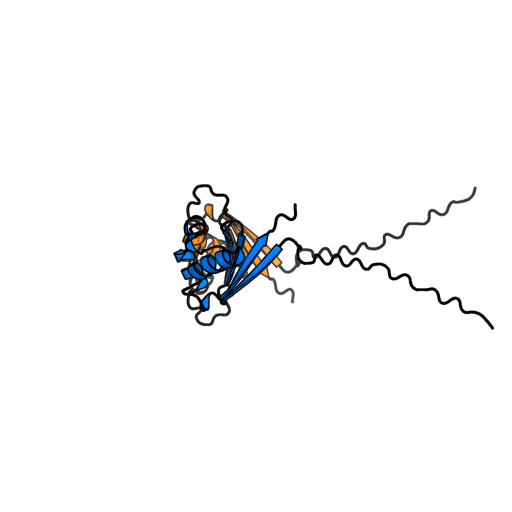.098 1 88.25 83 THR A O 1
ATOM 599 N N . VAL A 1 84 ? 1.265 -6.523 4.645 1 94.75 84 VAL A N 1
ATOM 600 C CA . VAL A 1 84 ? 0.646 -5.578 3.721 1 94.75 84 VAL A CA 1
ATOM 601 C C . VAL A 1 84 ? 1.008 -4.152 4.121 1 94.75 84 VAL A C 1
ATOM 603 O O . VAL A 1 84 ? 0.888 -3.777 5.289 1 94.75 84 VAL A O 1
ATOM 606 N N . ARG A 1 85 ? 1.416 -3.408 3.18 1 96.5 85 ARG A N 1
ATOM 607 C CA . ARG A 1 85 ? 1.772 -2.01 3.404 1 96.5 85 ARG A CA 1
ATOM 608 C C . ARG A 1 85 ? 1.309 -1.134 2.246 1 96.5 85 ARG A C 1
ATOM 610 O O . ARG A 1 85 ? 1.447 -1.512 1.081 1 96.5 85 ARG A O 1
ATOM 617 N N . THR A 1 86 ? 0.803 -0.037 2.568 1 97.69 86 THR A N 1
ATOM 618 C CA . THR A 1 86 ? 0.34 0.917 1.566 1 97.69 86 THR A CA 1
ATOM 619 C C . THR A 1 86 ? 1.008 2.275 1.763 1 97.69 86 THR A C 1
ATOM 621 O O . THR A 1 86 ? 1.09 2.775 2.887 1 97.69 86 THR A O 1
ATOM 624 N N . TRP A 1 87 ? 1.462 2.879 0.69 1 97.31 87 TRP A N 1
ATOM 625 C CA . TRP A 1 87 ? 2.057 4.211 0.65 1 97.31 87 TRP A CA 1
ATOM 626 C C . TRP A 1 87 ? 1.264 5.133 -0.269 1 97.31 87 TRP A C 1
ATOM 628 O O . TRP A 1 87 ? 0.876 4.738 -1.371 1 97.31 87 TRP A O 1
ATOM 638 N N . PHE A 1 88 ? 1.106 6.359 0.202 1 96.69 88 PHE A N 1
ATOM 639 C CA . PHE A 1 88 ? 0.454 7.348 -0.649 1 96.69 88 PHE A CA 1
ATOM 640 C C . PHE A 1 88 ? 0.718 8.758 -0.14 1 96.69 88 PHE A C 1
ATOM 642 O O . PHE A 1 88 ? 1.196 8.938 0.981 1 96.69 88 PHE A O 1
ATOM 649 N N . THR A 1 89 ? 0.474 9.703 -1.029 1 94.69 89 THR A N 1
ATOM 650 C CA . THR A 1 89 ? 0.494 11.102 -0.627 1 94.69 89 THR A CA 1
ATOM 651 C C . THR A 1 89 ? -0.897 11.562 -0.201 1 94.69 89 THR A C 1
ATOM 653 O O . THR A 1 89 ? -1.902 11.102 -0.746 1 94.69 89 THR A O 1
ATOM 656 N N . TYR A 1 90 ? -0.853 12.352 0.815 1 94.81 90 TYR A N 1
ATOM 657 C CA . TYR A 1 90 ? -2.096 12.867 1.379 1 94.81 90 TYR A CA 1
ATOM 658 C C . TYR A 1 90 ? -1.881 14.242 2.01 1 94.81 90 TYR A C 1
ATOM 660 O O . TYR A 1 90 ? -1.074 14.391 2.932 1 94.81 90 TYR A O 1
ATOM 668 N N . ASP A 1 91 ? -2.514 15.195 1.438 1 94.38 91 ASP A N 1
ATOM 669 C CA . ASP A 1 91 ? -2.533 16.562 1.933 1 94.38 91 ASP A CA 1
ATOM 670 C C . ASP A 1 91 ? -1.121 17.062 2.234 1 94.38 91 ASP A C 1
ATOM 672 O O . ASP A 1 91 ? -0.853 17.562 3.328 1 94.38 91 ASP A O 1
ATOM 676 N N . GLY A 1 92 ? -0.269 16.891 1.311 1 92.69 92 GLY A N 1
ATOM 677 C CA . GLY A 1 92 ? 1.076 17.438 1.376 1 92.69 92 GLY A CA 1
ATOM 678 C C . GLY A 1 92 ? 2.045 16.562 2.141 1 92.69 92 GLY A C 1
ATOM 679 O O . GLY A 1 92 ? 3.221 16.906 2.287 1 92.69 92 GLY A O 1
ATOM 680 N N . CYS A 1 93 ? 1.593 15.422 2.586 1 96.06 93 CYS A N 1
ATOM 681 C CA . CYS A 1 93 ? 2.422 14.484 3.328 1 96.06 93 CYS A CA 1
ATOM 682 C C . CYS A 1 93 ? 2.525 13.148 2.594 1 96.06 93 CYS A C 1
ATOM 684 O O . CYS A 1 93 ? 1.703 12.844 1.728 1 96.06 93 CYS A O 1
ATOM 686 N N . GLU A 1 94 ? 3.557 12.461 2.924 1 97 94 GLU A N 1
ATOM 687 C CA . GLU A 1 94 ? 3.643 11.047 2.562 1 97 94 GLU A CA 1
ATOM 688 C C . GLU A 1 94 ? 3.227 10.148 3.729 1 97 94 GLU A C 1
ATOM 690 O O . GLU A 1 94 ? 3.656 10.367 4.863 1 97 94 GLU A O 1
ATOM 695 N N . VAL A 1 95 ? 2.398 9.188 3.412 1 98.31 95 VAL A N 1
ATOM 696 C CA . VAL A 1 95 ? 1.831 8.305 4.426 1 98.31 95 VAL A CA 1
ATOM 697 C C . VAL A 1 95 ? 2.219 6.859 4.125 1 98.31 95 VAL A C 1
ATOM 699 O O . VAL A 1 95 ? 2.117 6.406 2.984 1 98.31 95 VAL A O 1
ATOM 702 N N . VAL A 1 96 ? 2.658 6.121 5.109 1 98.56 96 VAL A N 1
ATOM 703 C CA . VAL A 1 96 ? 2.873 4.68 5.059 1 98.56 96 VAL A CA 1
ATOM 704 C C . VAL A 1 96 ? 2.068 3.998 6.164 1 98.56 96 VAL A C 1
ATOM 706 O O . VAL A 1 96 ? 2.201 4.34 7.34 1 98.56 96 VAL A O 1
ATOM 709 N N . VAL A 1 97 ? 1.288 3.113 5.719 1 97.94 97 VAL A N 1
ATOM 710 C CA . VAL A 1 97 ? 0.434 2.426 6.684 1 97.94 97 VAL A CA 1
ATOM 711 C C . VAL A 1 97 ? 0.494 0.918 6.441 1 97.94 97 VAL A C 1
ATOM 713 O O . VAL A 1 97 ? 0.408 0.461 5.301 1 97.94 97 VAL A O 1
ATOM 716 N N . GLY A 1 98 ? 0.72 0.183 7.527 1 95.94 98 GLY A N 1
ATOM 717 C CA . GLY A 1 98 ? 0.826 -1.266 7.445 1 95.94 98 GLY A CA 1
ATOM 718 C C . GLY A 1 98 ? -0.292 -1.987 8.172 1 95.94 98 GLY A C 1
ATOM 719 O O . GLY A 1 98 ? -0.908 -1.431 9.086 1 95.94 98 GLY A O 1
ATOM 720 N N . ARG A 1 99 ? -0.461 -3.223 7.77 1 93.81 99 ARG A N 1
ATOM 721 C CA . ARG A 1 99 ? -1.455 -4.07 8.414 1 93.81 99 ARG A CA 1
ATOM 722 C C . ARG A 1 99 ? -1.091 -4.328 9.875 1 93.81 99 ARG A C 1
ATOM 724 O O . ARG A 1 99 ? -1.961 -4.633 10.695 1 93.81 99 ARG A O 1
ATOM 731 N N . ASP A 1 100 ? 0.124 -4.227 10.266 1 90.75 100 ASP A N 1
ATOM 732 C CA . ASP A 1 100 ? 0.588 -4.516 11.617 1 90.75 100 ASP A CA 1
ATOM 733 C C . ASP A 1 100 ? 0.23 -3.379 12.578 1 90.75 100 ASP A C 1
ATOM 735 O O . ASP A 1 100 ? 0.666 -3.371 13.727 1 90.75 100 ASP A O 1
ATOM 739 N N . GLY A 1 101 ? -0.424 -2.391 12.07 1 94.06 101 GLY A N 1
ATOM 740 C CA . GLY A 1 101 ? -0.871 -1.304 12.922 1 94.06 101 GLY A CA 1
ATOM 741 C C . GLY A 1 101 ? -0.011 -0.06 12.805 1 94.06 101 GLY A C 1
ATOM 742 O O . GLY A 1 101 ? -0.393 1.013 13.281 1 94.06 101 GLY A O 1
ATOM 743 N N . ARG A 1 102 ? 1.062 -0.2 12.18 1 95.5 102 ARG A N 1
ATOM 744 C CA . ARG A 1 102 ? 2.006 0.91 12.109 1 95.5 102 ARG A CA 1
ATOM 745 C C . ARG A 1 102 ? 1.562 1.94 11.078 1 95.5 102 ARG A C 1
ATOM 747 O O . ARG A 1 102 ? 1.103 1.581 9.984 1 95.5 102 ARG A O 1
ATOM 754 N N . LEU A 1 103 ? 1.665 3.195 11.453 1 98.5 103 LEU A N 1
ATOM 755 C CA . LEU A 1 103 ? 1.365 4.348 10.609 1 98.5 103 LEU A CA 1
ATOM 756 C C . LEU A 1 103 ? 2.449 5.41 10.742 1 98.5 103 LEU A C 1
ATOM 758 O O . LEU A 1 103 ? 2.719 5.898 11.844 1 98.5 103 LEU A O 1
ATOM 762 N N . ASP A 1 104 ? 3.088 5.73 9.648 1 98.75 104 ASP A N 1
ATOM 763 C CA . ASP A 1 104 ? 4.098 6.785 9.602 1 98.75 104 ASP A CA 1
ATOM 764 C C . ASP A 1 104 ? 3.67 7.914 8.664 1 98.75 104 ASP A C 1
ATOM 766 O O . ASP A 1 104 ? 3.23 7.664 7.543 1 98.75 104 ASP A O 1
ATOM 770 N N . VAL A 1 105 ? 3.852 9.07 9.094 1 98.69 105 VAL A N 1
ATOM 771 C CA . VAL A 1 105 ? 3.605 10.273 8.305 1 98.69 105 VAL A CA 1
ATOM 772 C C . VAL A 1 105 ? 4.906 11.055 8.133 1 98.69 105 VAL A C 1
ATOM 774 O O . VAL A 1 105 ? 5.543 11.43 9.125 1 98.69 105 VAL A O 1
ATOM 777 N N . TYR A 1 106 ? 5.227 11.305 6.914 1 97.69 106 TYR A N 1
ATOM 778 C CA . TYR A 1 106 ? 6.418 12.078 6.59 1 97.69 106 TYR A CA 1
ATOM 779 C C . TYR A 1 106 ? 6.051 13.5 6.164 1 97.69 106 TYR A C 1
ATOM 781 O O . TYR A 1 106 ? 5.277 13.688 5.223 1 97.69 106 TYR A O 1
ATOM 789 N N . VAL A 1 107 ? 6.652 14.414 6.812 1 97.12 107 VAL A N 1
ATOM 790 C CA . VAL A 1 107 ? 6.418 15.828 6.539 1 97.12 107 VAL A CA 1
ATOM 791 C C . VAL A 1 107 ? 7.711 16.484 6.066 1 97.12 107 VAL A C 1
ATOM 793 O O . VAL A 1 107 ? 8.742 16.406 6.742 1 97.12 107 VAL A O 1
ATOM 796 N N . ARG A 1 108 ? 7.605 17.031 4.914 1 93.69 108 ARG A N 1
ATOM 797 C CA . ARG A 1 108 ? 8.75 17.797 4.422 1 93.69 108 ARG A CA 1
ATOM 798 C C . ARG A 1 108 ? 8.586 19.281 4.711 1 93.69 108 ARG A C 1
ATOM 800 O O . ARG A 1 108 ? 7.547 19.875 4.395 1 93.69 108 ARG A O 1
ATOM 807 N N . ARG A 1 109 ? 9.703 19.875 5.449 1 86.06 109 ARG A N 1
ATOM 808 C CA . ARG A 1 109 ? 9.703 21.312 5.766 1 86.06 109 ARG A CA 1
ATOM 809 C C . ARG A 1 109 ? 10.562 22.094 4.781 1 86.06 109 ARG A C 1
ATOM 811 O O . ARG A 1 109 ? 11.594 21.594 4.312 1 86.06 109 ARG A O 1
ATOM 818 N N . ASP A 1 110 ? 10.047 22.953 3.861 1 76.19 110 ASP A N 1
ATOM 819 C CA . ASP A 1 110 ? 10.836 23.828 3.004 1 76.19 110 ASP A CA 1
ATOM 820 C C . ASP A 1 110 ? 11.883 24.594 3.814 1 76.19 110 ASP A C 1
ATOM 822 O O . ASP A 1 110 ? 11.578 25.125 4.887 1 76.19 110 ASP A O 1
ATOM 826 N N . GLY A 1 111 ? 12.969 24.125 4.086 1 61.38 111 GLY A N 1
ATOM 827 C CA . GLY A 1 111 ? 14.031 24.875 4.738 1 61.38 111 GLY A CA 1
ATOM 828 C C . GLY A 1 111 ? 14.188 26.281 4.195 1 61.38 111 GLY A C 1
ATOM 829 O O . GLY A 1 111 ? 15.164 26.969 4.512 1 61.38 111 GLY A O 1
ATOM 830 N N . ARG A 1 112 ? 13.602 26.797 3.281 1 51.97 112 ARG A N 1
ATOM 831 C CA . ARG A 1 112 ? 14.062 28.109 2.814 1 51.97 112 ARG A CA 1
ATOM 832 C C . ARG A 1 112 ? 13.797 29.188 3.855 1 51.97 112 ARG A C 1
ATOM 834 O O . ARG A 1 112 ? 14.164 30.344 3.658 1 51.97 112 ARG A O 1
ATOM 841 N N . GLU A 1 113 ? 13.547 28.891 5.008 1 42.47 113 GLU A N 1
ATOM 842 C CA . GLU A 1 113 ? 13.719 30.188 5.648 1 42.47 113 GLU A CA 1
ATOM 843 C C . GLU A 1 113 ? 15.18 30.625 5.652 1 42.47 113 GLU A C 1
ATOM 845 O O . GLU A 1 113 ? 16.078 29.781 5.789 1 42.47 113 GLU A O 1
ATOM 850 N N . MET B 1 1 ? 69 8.492 -23.844 1 30.61 1 MET B N 1
ATOM 851 C CA . MET B 1 1 ? 67.625 8.156 -24.141 1 30.61 1 MET B CA 1
ATOM 852 C C . MET B 1 1 ? 66.875 7.578 -22.906 1 30.61 1 MET B C 1
ATOM 854 O O . MET B 1 1 ? 67.25 6.473 -22.469 1 30.61 1 MET B O 1
ATOM 858 N N . PHE B 1 2 ? 66.688 8.477 -21.828 1 40.47 2 PHE B N 1
ATOM 859 C CA . PHE B 1 2 ? 66.062 8.328 -20.516 1 40.47 2 PHE B CA 1
ATOM 860 C C . PHE B 1 2 ? 64.688 7.727 -20.656 1 40.47 2 PHE B C 1
ATOM 862 O O . PHE B 1 2 ? 63.812 8.266 -21.359 1 40.47 2 PHE B O 1
ATOM 869 N N . ASP B 1 3 ? 64.562 6.41 -20.703 1 37.47 3 ASP B N 1
ATOM 870 C CA . ASP B 1 3 ? 63.375 5.562 -20.688 1 37.47 3 ASP B CA 1
ATOM 871 C C . ASP B 1 3 ? 62.469 5.91 -19.5 1 37.47 3 ASP B C 1
ATOM 873 O O . ASP B 1 3 ? 62.875 5.828 -18.344 1 37.47 3 ASP B O 1
ATOM 877 N N . GLU B 1 4 ? 61.625 7.031 -19.625 1 40.25 4 GLU B N 1
ATOM 878 C CA . GLU B 1 4 ? 60.594 7.426 -18.688 1 40.25 4 GLU B CA 1
ATOM 879 C C . GLU B 1 4 ? 59.656 6.258 -18.375 1 40.25 4 GLU B C 1
ATOM 881 O O . GLU B 1 4 ? 59.031 5.699 -19.266 1 40.25 4 GLU B O 1
ATOM 886 N N . GLU B 1 5 ? 60 5.406 -17.438 1 45.28 5 GLU B N 1
ATOM 887 C CA . GLU B 1 5 ? 59.125 4.379 -16.859 1 45.28 5 GLU B CA 1
ATOM 888 C C . GLU B 1 5 ? 57.812 4.969 -16.406 1 45.28 5 GLU B C 1
ATOM 890 O O . GLU B 1 5 ? 57.781 5.895 -15.594 1 45.28 5 GLU B O 1
ATOM 895 N N . THR B 1 6 ? 56.812 5.062 -17.297 1 42.94 6 THR B N 1
ATOM 896 C CA . THR B 1 6 ? 55.438 5.445 -17.062 1 42.94 6 THR B CA 1
ATOM 897 C C . THR B 1 6 ? 54.844 4.68 -15.883 1 42.94 6 THR B C 1
ATOM 899 O O . THR B 1 6 ? 54.938 3.451 -15.828 1 42.94 6 THR B O 1
ATOM 902 N N . ALA B 1 7 ? 54.875 5.254 -14.625 1 44.22 7 ALA B N 1
ATOM 903 C CA . ALA B 1 7 ? 54.188 4.801 -13.43 1 44.22 7 ALA B CA 1
ATOM 904 C C . ALA B 1 7 ? 52.75 4.414 -13.742 1 44.22 7 ALA B C 1
ATOM 906 O O . ALA B 1 7 ? 51.969 5.215 -14.305 1 44.22 7 ALA B O 1
ATOM 907 N N . THR B 1 8 ? 52.469 3.09 -14.094 1 42.16 8 THR B N 1
ATOM 908 C CA . THR B 1 8 ? 51.156 2.516 -14.289 1 42.16 8 THR B CA 1
ATOM 909 C C . THR B 1 8 ? 50.25 2.789 -13.078 1 42.16 8 THR B C 1
ATOM 911 O O . THR B 1 8 ? 50.688 2.568 -11.938 1 42.16 8 THR B O 1
ATOM 914 N N . ASP B 1 9 ? 49.531 3.908 -13.039 1 40.72 9 ASP B N 1
ATOM 915 C CA . ASP B 1 9 ? 48.5 4.219 -12.055 1 40.72 9 ASP B CA 1
ATOM 916 C C . ASP B 1 9 ? 47.625 2.988 -11.75 1 40.72 9 ASP B C 1
ATOM 918 O O . ASP B 1 9 ? 47.031 2.398 -12.648 1 40.72 9 ASP B O 1
ATOM 922 N N . GLU B 1 10 ? 48 2.168 -10.758 1 44.91 10 GLU B N 1
ATOM 923 C CA . GLU B 1 10 ? 47.156 1.102 -10.227 1 44.91 10 GLU B CA 1
ATOM 924 C C . GLU B 1 10 ? 45.75 1.611 -9.914 1 44.91 10 GLU B C 1
ATOM 926 O O . GLU B 1 10 ? 45.594 2.652 -9.273 1 44.91 10 GLU B O 1
ATOM 931 N N . ASP B 1 11 ? 44.781 1.361 -10.727 1 41.81 11 ASP B N 1
ATOM 932 C CA . ASP B 1 11 ? 43.344 1.546 -10.539 1 41.81 11 ASP B CA 1
ATOM 933 C C . ASP B 1 11 ? 42.938 1.107 -9.141 1 41.81 11 ASP B C 1
ATOM 935 O O . ASP B 1 11 ? 43.125 -0.046 -8.758 1 41.81 11 ASP B O 1
ATOM 939 N N . ALA B 1 12 ? 43.062 1.911 -8.102 1 48.56 12 ALA B N 1
ATOM 940 C CA . ALA B 1 12 ? 42.312 1.6 -6.879 1 48.56 12 ALA B CA 1
ATOM 941 C C . ALA B 1 12 ? 40.969 1.012 -7.199 1 48.56 12 ALA B C 1
ATOM 943 O O . ALA B 1 12 ? 40.25 1.508 -8.078 1 48.56 12 ALA B O 1
ATOM 944 N N . PRO B 1 13 ? 40.75 -0.352 -6.914 1 43.66 13 PRO B N 1
ATOM 945 C CA . PRO B 1 13 ? 39.375 -0.851 -7.098 1 43.66 13 PRO B CA 1
ATOM 946 C C . PRO B 1 13 ? 38.344 0.067 -6.48 1 43.66 13 PRO B C 1
ATOM 948 O O . PRO B 1 13 ? 38.375 0.352 -5.281 1 43.66 13 PRO B O 1
ATOM 951 N N . ASN B 1 14 ? 37.906 1.15 -7.023 1 42.62 14 ASN B N 1
ATOM 952 C CA . ASN B 1 14 ? 36.625 1.74 -6.66 1 42.62 14 ASN B CA 1
ATOM 953 C C . ASN B 1 14 ? 35.562 0.67 -6.43 1 42.62 14 ASN B C 1
ATOM 955 O O . ASN B 1 14 ? 34.969 0.171 -7.387 1 42.62 14 ASN B O 1
ATOM 959 N N . ALA B 1 15 ? 35.781 -0.275 -5.477 1 45.62 15 ALA B N 1
ATOM 960 C CA . ALA B 1 15 ? 34.625 -1.061 -5.047 1 45.62 15 ALA B CA 1
ATOM 961 C C . ALA B 1 15 ? 33.406 -0.177 -4.875 1 45.62 15 ALA B C 1
ATOM 963 O O . ALA B 1 15 ? 33.188 0.407 -3.807 1 45.62 15 ALA B O 1
ATOM 964 N N . GLY B 1 16 ? 33.031 0.648 -5.719 1 44.66 16 GLY B N 1
ATOM 965 C CA . GLY B 1 16 ? 31.656 1.149 -5.66 1 44.66 16 GLY B CA 1
ATOM 966 C C . GLY B 1 16 ? 30.688 0.165 -5.039 1 44.66 16 GLY B C 1
ATOM 967 O O . GLY B 1 16 ? 30.625 -1 -5.438 1 44.66 16 GLY B O 1
ATOM 968 N N . LEU B 1 17 ? 30.469 0.007 -3.771 1 53.72 17 LEU B N 1
ATOM 969 C CA . LEU B 1 17 ? 29.375 -0.768 -3.172 1 53.72 17 LEU B CA 1
ATOM 970 C C . LEU B 1 17 ? 28.141 -0.762 -4.07 1 53.72 17 LEU B C 1
ATOM 972 O O . LEU B 1 17 ? 27.25 0.067 -3.893 1 53.72 17 LEU B O 1
ATOM 976 N N . ALA B 1 18 ? 28.25 -0.911 -5.32 1 53.53 18 ALA B N 1
ATOM 977 C CA . ALA B 1 18 ? 27.078 -1.122 -6.168 1 53.53 18 ALA B CA 1
ATOM 978 C C . ALA B 1 18 ? 26.203 -2.234 -5.613 1 53.53 18 ALA B C 1
ATOM 980 O O . ALA B 1 18 ? 26.547 -3.414 -5.691 1 53.53 18 ALA B O 1
ATOM 981 N N . ILE B 1 19 ? 25.484 -2.004 -4.523 1 60.53 19 ILE B N 1
ATOM 982 C CA . ILE B 1 19 ? 24.453 -2.975 -4.188 1 60.53 19 ILE B CA 1
ATOM 983 C C . ILE B 1 19 ? 23.672 -3.354 -5.445 1 60.53 19 ILE B C 1
ATOM 985 O O . ILE B 1 19 ? 22.734 -2.648 -5.844 1 60.53 19 ILE B O 1
ATOM 989 N N . GLY B 1 20 ? 24.328 -3.895 -6.309 1 64.75 20 GLY B N 1
ATOM 990 C CA . GLY B 1 20 ? 23.656 -4.434 -7.48 1 64.75 20 GLY B CA 1
ATOM 991 C C . GLY B 1 20 ? 22.469 -5.312 -7.129 1 64.75 20 GLY B C 1
ATOM 992 O O . GLY B 1 20 ? 22.234 -5.613 -5.957 1 64.75 20 GLY B O 1
ATOM 993 N N . PRO B 1 21 ? 21.594 -5.453 -8.164 1 75.38 21 PRO B N 1
ATOM 994 C CA . PRO B 1 21 ? 20.453 -6.324 -7.879 1 75.38 21 PRO B CA 1
ATOM 995 C C . PRO B 1 21 ? 20.875 -7.688 -7.336 1 75.38 21 PRO B C 1
ATOM 997 O O . PRO B 1 21 ? 21.938 -8.211 -7.711 1 75.38 21 PRO B O 1
ATOM 1000 N N . ASP B 1 22 ? 20.406 -8.008 -6.199 1 82.75 22 ASP B N 1
ATOM 1001 C CA . ASP B 1 22 ? 20.562 -9.359 -5.688 1 82.75 22 ASP B CA 1
ATOM 1002 C C . ASP B 1 22 ? 20.375 -10.398 -6.793 1 82.75 22 ASP B C 1
ATOM 1004 O O . ASP B 1 22 ? 19.312 -10.453 -7.414 1 82.75 22 ASP B O 1
ATOM 1008 N N . PRO B 1 23 ? 21.391 -11.023 -7.156 1 86.62 23 PRO B N 1
ATOM 1009 C CA . PRO B 1 23 ? 21.297 -11.961 -8.281 1 86.62 23 PRO B CA 1
ATOM 1010 C C . PRO B 1 23 ? 20.219 -13.023 -8.07 1 86.62 23 PRO B C 1
ATOM 1012 O O . PRO B 1 23 ? 19.797 -13.688 -9.023 1 86.62 23 PRO B O 1
ATOM 1015 N N . ASP B 1 24 ? 19.797 -13.25 -6.898 1 92.12 24 ASP B N 1
ATOM 1016 C CA . ASP B 1 24 ? 18.844 -14.305 -6.594 1 92.12 24 ASP B CA 1
ATOM 1017 C C . ASP B 1 24 ? 17.406 -13.781 -6.691 1 92.12 24 ASP B C 1
ATOM 1019 O O . ASP B 1 24 ? 16.453 -14.516 -6.438 1 92.12 24 ASP B O 1
ATOM 1023 N N . VAL B 1 25 ? 17.312 -12.547 -7.07 1 94.81 25 VAL B N 1
ATOM 1024 C CA . VAL B 1 25 ? 15.977 -11.969 -7.156 1 94.81 25 VAL B CA 1
ATOM 1025 C C . VAL B 1 25 ? 15.664 -11.602 -8.609 1 94.81 25 VAL B C 1
ATOM 1027 O O . VAL B 1 25 ? 16.469 -10.945 -9.273 1 94.81 25 VAL B O 1
ATOM 1030 N N . SER B 1 26 ? 14.547 -12.078 -9.133 1 96.12 26 SER B N 1
ATOM 1031 C CA . SER B 1 26 ? 14.047 -11.664 -10.438 1 96.12 26 SER B CA 1
ATOM 1032 C C . SER B 1 26 ? 12.789 -10.812 -10.297 1 96.12 26 SER B C 1
ATOM 1034 O O . SER B 1 26 ? 12.039 -10.953 -9.328 1 96.12 26 SER B O 1
ATOM 1036 N N . VAL B 1 27 ? 12.57 -9.992 -11.266 1 97.25 27 VAL B N 1
ATOM 1037 C CA . VAL B 1 27 ? 11.406 -9.109 -11.234 1 97.25 27 VAL B CA 1
ATOM 1038 C C . VAL B 1 27 ? 10.602 -9.281 -12.523 1 97.25 27 VAL B C 1
ATOM 1040 O O . VAL B 1 27 ? 11.148 -9.195 -13.625 1 97.25 27 VAL B O 1
ATOM 1043 N N . ALA B 1 28 ? 9.336 -9.586 -12.383 1 97.88 28 ALA B N 1
ATOM 1044 C CA . ALA B 1 28 ? 8.383 -9.562 -13.484 1 97.88 28 ALA B CA 1
ATOM 1045 C C . ALA B 1 28 ? 7.512 -8.312 -13.43 1 97.88 28 ALA B C 1
ATOM 1047 O O . ALA B 1 28 ? 6.996 -7.957 -12.367 1 97.88 28 ALA B O 1
ATOM 1048 N N . ARG B 1 29 ? 7.32 -7.719 -14.617 1 97.75 29 ARG B N 1
ATOM 1049 C CA . ARG B 1 29 ? 6.543 -6.484 -14.672 1 97.75 29 ARG B CA 1
ATOM 1050 C C . ARG B 1 29 ? 5.309 -6.656 -15.555 1 97.75 29 ARG B C 1
ATOM 1052 O O . ARG B 1 29 ? 5.359 -7.34 -16.578 1 97.75 29 ARG B O 1
ATOM 1059 N N . ALA B 1 30 ? 4.281 -6.047 -15.07 1 97.88 30 ALA B N 1
ATOM 1060 C CA . ALA B 1 30 ? 3.031 -6.059 -15.828 1 97.88 30 ALA B CA 1
ATOM 1061 C C . ALA B 1 30 ? 2.291 -4.73 -15.68 1 97.88 30 ALA B C 1
ATOM 1063 O O . ALA B 1 30 ? 2.639 -3.91 -14.828 1 97.88 30 ALA B O 1
ATOM 1064 N N . ASP B 1 31 ? 1.41 -4.484 -16.609 1 96.94 31 ASP B N 1
ATOM 1065 C CA . ASP B 1 31 ? 0.438 -3.398 -16.531 1 96.94 31 ASP B CA 1
ATOM 1066 C C . ASP B 1 31 ? -0.951 -3.93 -16.188 1 96.94 31 ASP B C 1
ATOM 1068 O O . ASP B 1 31 ? -1.588 -4.602 -17 1 96.94 31 ASP B O 1
ATOM 1072 N N . TRP B 1 32 ? -1.395 -3.486 -15 1 96.56 32 TRP B N 1
ATOM 1073 C CA . TRP B 1 32 ? -2.629 -4.133 -14.57 1 96.56 32 TRP B CA 1
ATOM 1074 C C . TRP B 1 32 ? -3.838 -3.52 -15.266 1 96.56 32 TRP B C 1
ATOM 1076 O O . TRP B 1 32 ? -4.938 -4.082 -15.227 1 96.56 32 TRP B O 1
ATOM 1086 N N . GLU B 1 33 ? -3.684 -2.398 -15.859 1 92.75 33 GLU B N 1
ATOM 1087 C CA . GLU B 1 33 ? -4.789 -1.787 -16.594 1 92.75 33 GLU B CA 1
ATOM 1088 C C . GLU B 1 33 ? -5.195 -2.637 -17.797 1 92.75 33 GLU B C 1
ATOM 1090 O O . GLU B 1 33 ? -6.332 -2.549 -18.266 1 92.75 33 GLU B O 1
ATOM 1095 N N . ALA B 1 34 ? -4.23 -3.365 -18.203 1 92.81 34 ALA B N 1
ATOM 1096 C CA . ALA B 1 34 ? -4.496 -4.238 -19.344 1 92.81 34 ALA B CA 1
ATOM 1097 C C . ALA B 1 34 ? -5.27 -5.48 -18.906 1 92.81 34 ALA B C 1
ATOM 1099 O O . ALA B 1 34 ? -5.781 -6.223 -19.75 1 92.81 34 ALA B O 1
ATOM 1100 N N . ALA B 1 35 ? -5.234 -5.516 -17.656 1 89.25 35 ALA B N 1
ATOM 1101 C CA . ALA B 1 35 ? -5.961 -6.645 -17.094 1 89.25 35 ALA B CA 1
ATOM 1102 C C . ALA B 1 35 ? -7.297 -6.203 -16.516 1 89.25 35 ALA B C 1
ATOM 1104 O O . ALA B 1 35 ? -7.648 -5.023 -16.578 1 89.25 35 ALA B O 1
ATOM 1105 N N . GLY B 1 36 ? -8.297 -6.887 -16.125 1 89.5 36 GLY B N 1
ATOM 1106 C CA . GLY B 1 36 ? -9.594 -6.605 -15.531 1 89.5 36 GLY B CA 1
ATOM 1107 C C . GLY B 1 36 ? -9.492 -5.953 -14.164 1 89.5 36 GLY B C 1
ATOM 1108 O O . GLY B 1 36 ? -10.469 -5.926 -13.414 1 89.5 36 GLY B O 1
ATOM 1109 N N . GLY B 1 37 ? -8.219 -5.445 -13.859 1 94.94 37 GLY B N 1
ATOM 1110 C CA . GLY B 1 37 ? -8.016 -4.797 -12.57 1 94.94 37 GLY B CA 1
ATOM 1111 C C . GLY B 1 37 ? -6.785 -5.293 -11.836 1 94.94 37 GLY B C 1
ATOM 1112 O O . GLY B 1 37 ? -6.203 -6.316 -12.211 1 94.94 37 GLY B O 1
ATOM 1113 N N . PRO B 1 38 ? -6.438 -4.523 -10.836 1 97.19 38 PRO B N 1
ATOM 1114 C CA . PRO B 1 38 ? -5.234 -4.883 -10.086 1 97.19 38 PRO B CA 1
ATOM 1115 C C . PRO B 1 38 ? -5.297 -6.297 -9.508 1 97.19 38 PRO B C 1
ATOM 1117 O O . PRO B 1 38 ? -4.328 -7.055 -9.617 1 97.19 38 PRO B O 1
ATOM 1120 N N . SER B 1 39 ? -6.363 -6.699 -8.891 1 97.31 39 SER B N 1
ATOM 1121 C CA . SER B 1 39 ? -6.457 -7.992 -8.219 1 97.31 39 SER B CA 1
ATOM 1122 C C . SER B 1 39 ? -6.32 -9.141 -9.211 1 97.31 39 SER B C 1
ATOM 1124 O O . SER B 1 39 ? -5.66 -10.141 -8.922 1 97.31 39 SER B O 1
ATOM 1126 N N . VAL B 1 40 ? -6.844 -9.023 -10.359 1 97.81 40 VAL B N 1
ATOM 1127 C CA . VAL B 1 40 ? -6.754 -10.047 -11.398 1 97.81 40 VAL B CA 1
ATOM 1128 C C . VAL B 1 40 ? -5.332 -10.102 -11.953 1 97.81 40 VAL B C 1
ATOM 1130 O O . VAL B 1 40 ? -4.754 -11.188 -12.094 1 97.81 40 VAL B O 1
ATOM 1133 N N . ALA B 1 41 ? -4.816 -8.992 -12.18 1 98.12 41 ALA B N 1
ATOM 1134 C CA . ALA B 1 41 ? -3.473 -8.891 -12.75 1 98.12 41 ALA B CA 1
ATOM 1135 C C . ALA B 1 41 ? -2.434 -9.492 -11.805 1 98.12 41 ALA B C 1
ATOM 1137 O O . ALA B 1 41 ? -1.457 -10.102 -12.25 1 98.12 41 ALA B O 1
ATOM 1138 N N . VAL B 1 42 ? -2.631 -9.289 -10.531 1 98.44 42 VAL B N 1
ATOM 1139 C CA . VAL B 1 42 ? -1.695 -9.828 -9.547 1 98.44 42 VAL B CA 1
ATOM 1140 C C . VAL B 1 42 ? -1.633 -11.352 -9.68 1 98.44 42 VAL B C 1
ATOM 1142 O O . VAL B 1 42 ? -0.546 -11.93 -9.758 1 98.44 42 VAL B O 1
ATOM 1145 N N . VAL B 1 43 ? -2.754 -11.977 -9.68 1 98.38 43 VAL B N 1
ATOM 1146 C CA . VAL B 1 43 ? -2.816 -13.43 -9.766 1 98.38 43 VAL B CA 1
ATOM 1147 C C . VAL B 1 43 ? -2.148 -13.898 -11.055 1 98.38 43 VAL B C 1
ATOM 1149 O O . VAL B 1 43 ? -1.313 -14.812 -11.031 1 98.38 43 VAL B O 1
ATOM 1152 N N . GLU B 1 44 ? -2.471 -13.273 -12.078 1 98.44 44 GLU B N 1
ATOM 1153 C CA . GLU B 1 44 ? -1.911 -13.641 -13.375 1 98.44 44 GLU B CA 1
ATOM 1154 C C . GLU B 1 44 ? -0.4 -13.43 -13.406 1 98.44 44 GLU B C 1
ATOM 1156 O O . GLU B 1 44 ? 0.34 -14.266 -13.93 1 98.44 44 GLU B O 1
ATOM 1161 N N . ALA B 1 45 ? 0.069 -12.312 -12.891 1 98.38 45 ALA B N 1
ATOM 1162 C CA . ALA B 1 45 ? 1.485 -11.953 -12.914 1 98.38 45 ALA B CA 1
ATOM 1163 C C . ALA B 1 45 ? 2.307 -12.914 -12.055 1 98.38 45 ALA B C 1
ATOM 1165 O O . ALA B 1 45 ? 3.406 -13.312 -12.445 1 98.38 45 ALA B O 1
ATOM 1166 N N . VAL B 1 46 ? 1.754 -13.25 -10.875 1 98.25 46 VAL B N 1
ATOM 1167 C CA . VAL B 1 46 ? 2.471 -14.172 -10 1 98.25 46 VAL B CA 1
ATOM 1168 C C . VAL B 1 46 ? 2.527 -15.555 -10.641 1 98.25 46 VAL B C 1
ATOM 1170 O O . VAL B 1 46 ? 3.566 -16.219 -10.609 1 98.25 46 VAL B O 1
ATOM 1173 N N . ALA B 1 47 ? 1.444 -15.945 -11.172 1 98.44 47 ALA B N 1
ATOM 1174 C CA . ALA B 1 47 ? 1.438 -17.219 -11.891 1 98.44 47 ALA B CA 1
ATOM 1175 C C . ALA B 1 47 ? 2.502 -17.234 -12.984 1 98.44 47 ALA B C 1
ATOM 1177 O O . ALA B 1 47 ? 3.305 -18.156 -13.062 1 98.44 47 ALA B O 1
ATOM 1178 N N . ALA B 1 48 ? 2.547 -16.219 -13.758 1 97.81 48 ALA B N 1
ATOM 1179 C CA . ALA B 1 48 ? 3.504 -16.125 -14.859 1 97.81 48 ALA B CA 1
ATOM 1180 C C . ALA B 1 48 ? 4.938 -16.078 -14.336 1 97.81 48 ALA B C 1
ATOM 1182 O O . ALA B 1 48 ? 5.812 -16.766 -14.852 1 97.81 48 ALA B O 1
ATOM 1183 N N . ALA B 1 49 ? 5.141 -15.328 -13.312 1 97.44 49 ALA B N 1
ATOM 1184 C CA . ALA B 1 49 ? 6.477 -15.141 -12.758 1 97.44 49 ALA B CA 1
ATOM 1185 C C . ALA B 1 49 ? 7.023 -16.438 -12.18 1 97.44 49 ALA B C 1
ATOM 1187 O O . ALA B 1 49 ? 8.242 -16.625 -12.086 1 97.44 49 ALA B O 1
ATOM 1188 N N . THR B 1 50 ? 6.168 -17.281 -11.773 1 96.75 50 THR B N 1
ATOM 1189 C CA . THR B 1 50 ? 6.574 -18.516 -11.125 1 96.75 50 THR B CA 1
ATOM 1190 C C . THR B 1 50 ? 6.297 -19.719 -12.031 1 96.75 50 THR B C 1
ATOM 1192 O O . THR B 1 50 ? 6.367 -20.859 -11.594 1 96.75 50 THR B O 1
ATOM 1195 N N . ASP B 1 51 ? 5.918 -19.469 -13.242 1 96.62 51 ASP B N 1
ATOM 1196 C CA . ASP B 1 51 ? 5.668 -20.484 -14.258 1 96.62 51 ASP B CA 1
ATOM 1197 C C . ASP B 1 51 ? 4.598 -21.469 -13.797 1 96.62 51 ASP B C 1
ATOM 1199 O O . ASP B 1 51 ? 4.793 -22.688 -13.867 1 96.62 51 ASP B O 1
ATOM 1203 N N . ARG B 1 52 ? 3.531 -20.969 -13.328 1 98 52 ARG B N 1
ATOM 1204 C CA . ARG B 1 52 ? 2.393 -21.75 -12.875 1 98 52 ARG B CA 1
ATOM 1205 C C . ARG B 1 52 ? 1.105 -21.312 -13.555 1 98 52 ARG B C 1
ATOM 1207 O O . ARG B 1 52 ? 1.049 -20.219 -14.133 1 98 52 ARG B O 1
ATOM 1214 N N . ASN B 1 53 ? 0.11 -22.234 -13.57 1 97.94 53 ASN B N 1
ATOM 1215 C CA . ASN B 1 53 ? -1.242 -21.844 -13.953 1 97.94 53 ASN B CA 1
ATOM 1216 C C . ASN B 1 53 ? -1.88 -20.938 -12.906 1 97.94 53 ASN B C 1
ATOM 1218 O O . ASN B 1 53 ? -1.75 -21.188 -11.703 1 97.94 53 ASN B O 1
ATOM 1222 N N . PRO B 1 54 ? -2.621 -19.906 -13.328 1 97.5 54 PRO B N 1
ATOM 1223 C CA . PRO B 1 54 ? -3.291 -19.031 -12.367 1 97.5 54 PRO B CA 1
ATOM 1224 C C . PRO B 1 54 ? -4.219 -19.797 -11.422 1 97.5 54 PRO B C 1
ATOM 1226 O O . PRO B 1 54 ? -4.414 -19.375 -10.281 1 97.5 54 PRO B O 1
ATOM 1229 N N . LEU B 1 55 ? -4.684 -20.906 -11.836 1 97.44 55 LEU B N 1
ATOM 1230 C CA . LEU B 1 55 ? -5.59 -21.703 -11.008 1 97.44 55 LEU B CA 1
ATOM 1231 C C . LEU B 1 55 ? -4.812 -22.5 -9.961 1 97.44 55 LEU B C 1
ATOM 1233 O O . LEU B 1 55 ? -5.402 -23.031 -9.023 1 97.44 55 LEU B O 1
ATOM 1237 N N . ASP B 1 56 ? -3.502 -22.531 -10.102 1 97.62 56 ASP B N 1
ATOM 1238 C CA . ASP B 1 56 ? -2.67 -23.312 -9.203 1 97.62 56 ASP B CA 1
ATOM 1239 C C . ASP B 1 56 ? -2 -22.438 -8.148 1 97.62 56 ASP B C 1
ATOM 1241 O O . ASP B 1 56 ? -1.311 -22.938 -7.262 1 97.62 56 ASP B O 1
ATOM 1245 N N . VAL B 1 57 ? -2.154 -21.156 -8.289 1 97.06 57 VAL B N 1
ATOM 1246 C CA . VAL B 1 57 ? -1.604 -20.281 -7.258 1 97.06 57 VAL B CA 1
ATOM 1247 C C . VAL B 1 57 ? -2.643 -20.062 -6.16 1 97.06 57 VAL B C 1
ATOM 1249 O O . VAL B 1 57 ? -3.836 -20.297 -6.371 1 97.06 57 VAL B O 1
ATOM 1252 N N . ALA B 1 58 ? -2.137 -19.656 -4.887 1 95.19 58 ALA B N 1
ATOM 1253 C CA . ALA B 1 58 ? -3.021 -19.422 -3.748 1 95.19 58 ALA B CA 1
ATOM 1254 C C . ALA B 1 58 ? -4.094 -18.391 -4.086 1 95.19 58 ALA B C 1
ATOM 1256 O O . ALA B 1 58 ? -3.895 -17.547 -4.957 1 95.19 58 ALA B O 1
ATOM 1257 N N . LEU B 1 59 ? -5.215 -18.531 -3.455 1 95.88 59 LEU B N 1
ATOM 1258 C CA . LEU B 1 59 ? -6.246 -17.516 -3.594 1 95.88 59 LEU B CA 1
ATOM 1259 C C . LEU B 1 59 ? -5.773 -16.188 -3.018 1 95.88 59 LEU B C 1
ATOM 1261 O O . LEU B 1 59 ? -5.27 -16.125 -1.895 1 95.88 59 LEU B O 1
ATOM 1265 N N . LEU B 1 60 ? -5.926 -15.102 -3.855 1 95.19 60 LEU B N 1
ATOM 1266 C CA . LEU B 1 60 ? -5.473 -13.781 -3.424 1 95.19 60 LEU B CA 1
ATOM 1267 C C . LEU B 1 60 ? -6.172 -13.359 -2.137 1 95.19 60 LEU B C 1
ATOM 1269 O O . LEU B 1 60 ? -5.559 -12.734 -1.269 1 95.19 60 LEU B O 1
ATOM 1273 N N . ASN B 1 61 ? -7.449 -13.734 -1.955 1 94.25 61 ASN B N 1
ATOM 1274 C CA . ASN B 1 61 ? -8.25 -13.273 -0.828 1 94.25 61 ASN B CA 1
ATOM 1275 C C . ASN B 1 61 ? -7.742 -13.836 0.494 1 94.25 61 ASN B C 1
ATOM 1277 O O . ASN B 1 61 ? -8.125 -13.367 1.565 1 94.25 61 ASN B O 1
ATOM 1281 N N . GLU B 1 62 ? -6.895 -14.859 0.398 1 91.75 62 GLU B N 1
ATOM 1282 C CA . GLU B 1 62 ? -6.266 -15.383 1.607 1 91.75 62 GLU B CA 1
ATOM 1283 C C . GLU B 1 62 ? -5.176 -14.445 2.115 1 91.75 62 GLU B C 1
ATOM 1285 O O . GLU B 1 62 ? -4.742 -14.555 3.264 1 91.75 62 GLU B O 1
ATOM 1290 N N . TYR B 1 63 ? -4.73 -13.594 1.286 1 92.38 63 TYR B N 1
ATOM 1291 C CA . TYR B 1 63 ? -3.615 -12.711 1.619 1 92.38 63 TYR B CA 1
ATOM 1292 C C . TYR B 1 63 ? -4.074 -11.266 1.718 1 92.38 63 TYR B C 1
ATOM 1294 O O . TYR B 1 63 ? -3.729 -10.555 2.668 1 92.38 63 TYR B O 1
ATOM 1302 N N . VAL B 1 64 ? -4.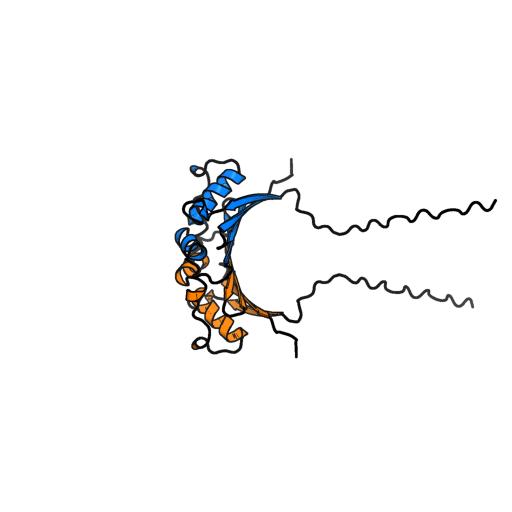844 -10.789 0.692 1 93.19 64 VAL B N 1
ATOM 1303 C CA . VAL B 1 64 ? -5.43 -9.453 0.685 1 93.19 64 VAL B CA 1
ATOM 1304 C C . VAL B 1 64 ? -6.852 -9.516 0.133 1 93.19 64 VAL B C 1
ATOM 1306 O O . VAL B 1 64 ? -7.191 -10.43 -0.625 1 93.19 64 VAL B O 1
ATOM 1309 N N . ASP B 1 65 ? -7.621 -8.578 0.549 1 94.38 65 ASP B N 1
ATOM 1310 C CA . ASP B 1 65 ? -8.953 -8.445 -0.028 1 94.38 65 ASP B CA 1
ATOM 1311 C C . ASP B 1 65 ? -8.883 -7.898 -1.453 1 94.38 65 ASP B C 1
ATOM 1313 O O . ASP B 1 65 ? -8.578 -6.723 -1.661 1 94.38 65 ASP B O 1
ATOM 1317 N N . PRO B 1 66 ? -9.32 -8.727 -2.385 1 96 66 PRO B N 1
ATOM 1318 C CA . PRO B 1 66 ? -9.18 -8.289 -3.775 1 96 66 PRO B CA 1
ATOM 1319 C C . PRO B 1 66 ? -10.062 -7.09 -4.105 1 96 66 PRO B C 1
ATOM 1321 O O . PRO B 1 66 ? -9.672 -6.234 -4.906 1 96 66 PRO B O 1
ATOM 1324 N N . ASP B 1 67 ? -11.195 -7.043 -3.539 1 95.06 67 ASP B N 1
ATOM 1325 C CA . ASP B 1 67 ? -12.086 -5.914 -3.803 1 95.06 67 ASP B CA 1
ATOM 1326 C C . ASP B 1 67 ? -11.508 -4.621 -3.232 1 95.06 67 ASP B C 1
ATOM 1328 O O . ASP B 1 67 ? -11.633 -3.557 -3.844 1 95.06 67 ASP B O 1
ATOM 1332 N N . ALA B 1 68 ? -10.961 -4.719 -2.053 1 95.5 68 ALA B N 1
ATOM 1333 C CA . ALA B 1 68 ? -10.32 -3.562 -1.439 1 95.5 68 ALA B CA 1
ATOM 1334 C C . ALA B 1 68 ? -9.141 -3.078 -2.285 1 95.5 68 ALA B C 1
ATOM 1336 O O . ALA B 1 68 ? -8.977 -1.875 -2.494 1 95.5 68 ALA B O 1
ATOM 1337 N N . LEU B 1 69 ? -8.336 -4.008 -2.754 1 96.31 69 LEU B N 1
ATOM 1338 C CA . LEU B 1 69 ? -7.203 -3.68 -3.611 1 96.31 69 LEU B CA 1
ATOM 1339 C C . LEU B 1 69 ? -7.664 -2.969 -4.879 1 96.31 69 LEU B C 1
ATOM 1341 O O . LEU B 1 69 ? -7.098 -1.944 -5.262 1 96.31 69 LEU B O 1
ATOM 1345 N N . ASP B 1 70 ? -8.68 -3.428 -5.516 1 95.88 70 ASP B N 1
ATOM 1346 C CA . ASP B 1 70 ? -9.211 -2.807 -6.723 1 95.88 70 ASP B CA 1
ATOM 1347 C C . ASP B 1 70 ? -9.734 -1.402 -6.434 1 95.88 70 ASP B C 1
ATOM 1349 O O . ASP B 1 70 ? -9.461 -0.464 -7.184 1 95.88 70 ASP B O 1
ATOM 1353 N N . ALA B 1 71 ? -10.453 -1.325 -5.402 1 94.06 71 ALA B N 1
ATOM 1354 C CA . ALA B 1 71 ? -11.031 -0.029 -5.051 1 94.06 71 ALA B CA 1
ATOM 1355 C C . ALA B 1 71 ? -9.938 0.984 -4.723 1 94.06 71 ALA B C 1
ATOM 1357 O O . ALA B 1 71 ? -10.039 2.158 -5.082 1 94.06 71 ALA B O 1
ATOM 1358 N N . LEU B 1 72 ? -8.945 0.518 -4.055 1 94.06 72 LEU B N 1
ATOM 1359 C CA . LEU B 1 72 ? -7.863 1.389 -3.611 1 94.06 72 LEU B CA 1
ATOM 1360 C C . LEU B 1 72 ? -7.055 1.901 -4.797 1 94.06 72 LEU B C 1
ATOM 1362 O O . LEU B 1 72 ? -6.672 3.072 -4.832 1 94.06 72 LEU B O 1
ATOM 1366 N N . LEU B 1 73 ? -6.879 1.09 -5.777 1 94.31 73 LEU B N 1
ATOM 1367 C CA . LEU B 1 73 ? -5.93 1.407 -6.836 1 94.31 73 LEU B CA 1
ATOM 1368 C C . LEU B 1 73 ? -6.656 1.849 -8.102 1 94.31 73 LEU B C 1
ATOM 1370 O O . LEU B 1 73 ? -6.133 2.652 -8.875 1 94.31 73 LEU B O 1
ATOM 1374 N N . ALA B 1 74 ? -7.746 1.227 -8.383 1 85.69 74 ALA B N 1
ATOM 1375 C CA . ALA B 1 74 ? -8.43 1.495 -9.648 1 85.69 74 ALA B CA 1
ATOM 1376 C C . ALA B 1 74 ? -9.336 2.719 -9.531 1 85.69 74 ALA B C 1
ATOM 1378 O O . ALA B 1 74 ? -9.875 3.193 -10.531 1 85.69 74 ALA B O 1
ATOM 1379 N N . SER B 1 75 ? -9.5 3.25 -8.336 1 71.88 75 SER B N 1
ATOM 1380 C CA . SER B 1 75 ? -10.414 4.383 -8.203 1 71.88 75 SER B CA 1
ATOM 1381 C C . SER B 1 75 ? -9.992 5.539 -9.102 1 71.88 75 SER B C 1
ATOM 1383 O O . SER B 1 75 ? -8.797 5.801 -9.266 1 71.88 75 SER B O 1
ATOM 1385 N N . PRO B 1 76 ? -11 5.906 -10.055 1 57.38 76 PRO B N 1
ATOM 1386 C CA . PRO B 1 76 ? -10.789 6.949 -11.055 1 57.38 76 PRO B CA 1
ATOM 1387 C C . PRO B 1 76 ? -10.211 8.234 -10.469 1 57.38 76 PRO B C 1
ATOM 1389 O O . PRO B 1 76 ? -10.648 8.68 -9.406 1 57.38 76 PRO B O 1
ATOM 1392 N N . GLU B 1 77 ? -8.945 8.117 -10.359 1 54.69 77 GLU B N 1
ATOM 1393 C CA . GLU B 1 77 ? -8.398 9.398 -9.922 1 54.69 77 GLU B CA 1
ATOM 1394 C C . GLU B 1 77 ? -8.836 10.531 -10.836 1 54.69 77 GLU B C 1
ATOM 1396 O O . GLU B 1 77 ? -9 10.336 -12.047 1 54.69 77 GLU B O 1
ATOM 1401 N N . ASP B 1 78 ? -9.758 11.359 -10.445 1 48.94 78 ASP B N 1
ATOM 1402 C CA . ASP B 1 78 ? -10.039 12.594 -11.18 1 48.94 78 ASP B CA 1
ATOM 1403 C C . ASP B 1 78 ? -8.742 13.227 -11.688 1 48.94 78 ASP B C 1
ATOM 1405 O O . ASP B 1 78 ? -8.719 14.414 -12.016 1 48.94 78 ASP B O 1
ATOM 1409 N N . GLY B 1 79 ? -7.895 12.648 -12.125 1 48.19 79 GLY B N 1
ATOM 1410 C CA . GLY B 1 79 ? -6.762 13.383 -12.664 1 48.19 79 GLY B CA 1
ATOM 1411 C C . GLY B 1 79 ? -5.641 13.586 -11.664 1 48.19 79 GLY B C 1
ATOM 1412 O O . GLY B 1 79 ? -4.609 14.18 -11.992 1 48.19 79 GLY B O 1
ATOM 1413 N N . SER B 1 80 ? -5.984 13.648 -10.453 1 52.5 80 SER B N 1
ATOM 1414 C CA . SER B 1 80 ? -4.992 14.078 -9.477 1 52.5 80 SER B CA 1
ATOM 1415 C C . SER B 1 80 ? -3.881 13.039 -9.328 1 52.5 80 SER B C 1
ATOM 1417 O O . SER B 1 80 ? -4.113 11.844 -9.508 1 52.5 80 SER B O 1
ATOM 1419 N N . ARG B 1 81 ? -2.768 13.43 -9.695 1 55.75 81 ARG B N 1
ATOM 1420 C CA . ARG B 1 81 ? -1.42 12.875 -9.648 1 55.75 81 ARG B CA 1
ATOM 1421 C C . ARG B 1 81 ? -1.146 12.219 -8.305 1 55.75 81 ARG B C 1
ATOM 1423 O O . ARG B 1 81 ? -0.029 12.289 -7.781 1 55.75 81 ARG B O 1
ATOM 1430 N N . ARG B 1 82 ? -2.162 11.609 -7.652 1 78 82 ARG B N 1
ATOM 1431 C CA . ARG B 1 82 ? -1.845 11.109 -6.316 1 78 82 ARG B CA 1
ATOM 1432 C C . ARG B 1 82 ? -1.312 9.68 -6.379 1 78 82 ARG B C 1
ATOM 1434 O O . ARG B 1 82 ? -1.848 8.844 -7.113 1 78 82 ARG B O 1
ATOM 1441 N N . THR B 1 83 ? -0.128 9.562 -5.887 1 88.44 83 THR B N 1
ATOM 1442 C CA . THR B 1 83 ? 0.548 8.273 -5.914 1 88.44 83 THR B CA 1
ATOM 1443 C C . THR B 1 83 ? 0.007 7.355 -4.824 1 88.44 83 THR B C 1
ATOM 1445 O O . THR B 1 83 ? -0.129 7.766 -3.67 1 88.44 83 THR B O 1
ATOM 1448 N N . VAL B 1 84 ? -0.475 6.254 -5.223 1 94.81 84 VAL B N 1
ATOM 1449 C CA . VAL B 1 84 ? -0.821 5.176 -4.305 1 94.81 84 VAL B CA 1
ATOM 1450 C C . VAL B 1 84 ? -0.07 3.904 -4.695 1 94.81 84 VAL B C 1
ATOM 1452 O O . VAL B 1 84 ? -0.062 3.516 -5.863 1 94.81 84 VAL B O 1
ATOM 1455 N N . ARG B 1 85 ? 0.507 3.312 -3.75 1 96.44 85 ARG B N 1
ATOM 1456 C CA . ARG B 1 85 ? 1.239 2.068 -3.965 1 96.44 85 ARG B CA 1
ATOM 1457 C C . ARG B 1 85 ? 1.021 1.097 -2.811 1 96.44 85 ARG B C 1
ATOM 1459 O O . ARG B 1 85 ? 1.028 1.497 -1.645 1 96.44 85 ARG B O 1
ATOM 1466 N N . THR B 1 86 ? 0.86 -0.105 -3.137 1 97.69 86 THR B N 1
ATOM 1467 C CA . THR B 1 86 ? 0.669 -1.151 -2.139 1 97.69 86 THR B CA 1
ATOM 1468 C C . THR B 1 86 ? 1.688 -2.27 -2.326 1 97.69 86 THR B C 1
ATOM 1470 O O . THR B 1 86 ? 1.922 -2.723 -3.449 1 97.69 86 THR B O 1
ATOM 1473 N N . TRP B 1 87 ? 2.279 -2.717 -1.23 1 97.31 87 TRP B N 1
ATOM 1474 C CA . TRP B 1 87 ? 3.217 -3.834 -1.182 1 97.31 87 TRP B CA 1
ATOM 1475 C C . TRP B 1 87 ? 2.695 -4.941 -0.272 1 97.31 87 TRP B C 1
ATOM 1477 O O . TRP B 1 87 ? 2.195 -4.672 0.823 1 97.31 87 TRP B O 1
ATOM 1487 N N . PHE B 1 8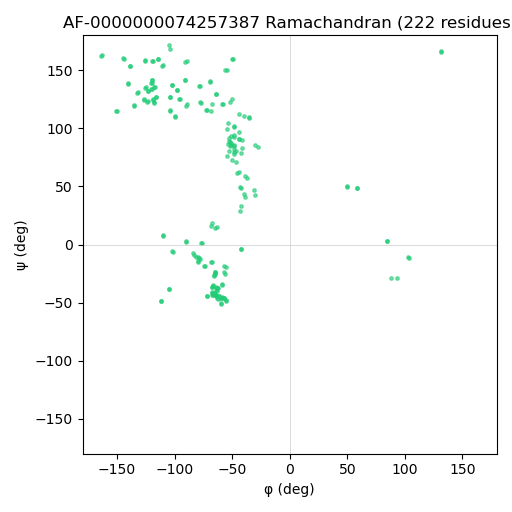8 ? 2.9 -6.176 -0.752 1 96.62 88 PHE B N 1
ATOM 1488 C CA . PHE B 1 88 ? 2.537 -7.309 0.092 1 96.62 88 PHE B CA 1
ATOM 1489 C C . PHE B 1 88 ? 3.191 -8.594 -0.412 1 96.62 88 PHE B C 1
ATOM 1491 O O . PHE B 1 88 ? 3.711 -8.633 -1.528 1 96.62 88 PHE B O 1
ATOM 1498 N N . THR B 1 89 ? 3.217 -9.555 0.487 1 94.69 89 THR B N 1
ATOM 1499 C CA . THR B 1 89 ? 3.633 -1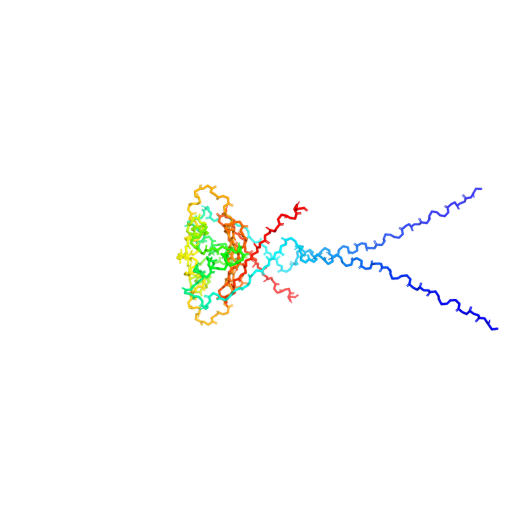0.891 0.089 1 94.69 89 THR B CA 1
ATOM 1500 C C . THR B 1 89 ? 2.432 -11.727 -0.357 1 94.69 89 THR B C 1
ATOM 1502 O O . THR B 1 89 ? 1.332 -11.57 0.176 1 94.69 89 THR B O 1
ATOM 1505 N N . TYR B 1 90 ? 2.709 -12.477 -1.371 1 94.81 90 TYR B N 1
ATOM 1506 C CA . TYR B 1 90 ? 1.667 -13.312 -1.954 1 94.81 90 TYR B CA 1
ATOM 1507 C C . TYR B 1 90 ? 2.262 -14.57 -2.584 1 94.81 90 TYR B C 1
ATOM 1509 O O . TYR B 1 90 ? 3.086 -14.484 -3.496 1 94.81 90 TYR B O 1
ATOM 1517 N N . ASP B 1 91 ? 1.923 -15.664 -2.018 1 94.38 91 ASP B N 1
ATOM 1518 C CA . ASP B 1 91 ? 2.295 -16.984 -2.512 1 94.38 91 ASP B CA 1
ATOM 1519 C C . ASP B 1 91 ? 3.793 -17.062 -2.791 1 94.38 91 ASP B C 1
ATOM 1521 O O . ASP B 1 91 ? 4.207 -17.469 -3.881 1 94.38 91 ASP B O 1
ATOM 1525 N N . GLY B 1 92 ? 4.547 -16.672 -1.864 1 92.62 92 GLY B N 1
ATOM 1526 C CA . GLY B 1 92 ? 5.992 -16.812 -1.906 1 92.62 92 GLY B CA 1
ATOM 1527 C C . GLY B 1 92 ? 6.688 -15.695 -2.656 1 92.62 92 GLY B C 1
ATOM 1528 O O . GLY B 1 92 ? 7.914 -15.695 -2.781 1 92.62 92 GLY B O 1
ATOM 1529 N N . CYS B 1 93 ? 5.934 -14.727 -3.111 1 96.06 93 CYS B N 1
ATOM 1530 C CA . CYS B 1 93 ? 6.477 -13.586 -3.844 1 96.06 93 CYS B CA 1
ATOM 1531 C C . CYS B 1 93 ? 6.195 -12.281 -3.109 1 96.06 93 CYS B C 1
ATOM 1533 O O . CYS B 1 93 ? 5.309 -12.227 -2.256 1 96.06 93 CYS B O 1
ATOM 1535 N N . GLU B 1 94 ? 6.996 -11.328 -3.422 1 96.94 94 GLU B N 1
ATOM 1536 C CA . GLU B 1 94 ? 6.676 -9.945 -3.062 1 96.94 94 GLU B CA 1
ATOM 1537 C C . GLU B 1 94 ? 6.043 -9.203 -4.234 1 96.94 94 GLU B C 1
ATOM 1539 O O . GLU B 1 94 ? 6.527 -9.281 -5.363 1 96.94 94 GLU B O 1
ATOM 1544 N N . VAL B 1 95 ? 4.969 -8.516 -3.939 1 98.25 95 VAL B N 1
ATOM 1545 C CA . VAL B 1 95 ? 4.191 -7.824 -4.961 1 98.25 95 VAL B CA 1
ATOM 1546 C C . VAL B 1 95 ? 4.156 -6.328 -4.66 1 98.25 95 VAL B C 1
ATOM 1548 O O . VAL B 1 95 ? 3.916 -5.922 -3.52 1 98.25 95 VAL B O 1
ATOM 1551 N N . VAL B 1 96 ? 4.379 -5.492 -5.637 1 98.56 96 VAL B N 1
ATOM 1552 C CA . VAL B 1 96 ? 4.188 -4.047 -5.586 1 98.56 96 VAL B CA 1
ATOM 1553 C C . VAL B 1 96 ? 3.246 -3.609 -6.703 1 98.56 96 VAL B C 1
ATOM 1555 O O . VAL B 1 96 ? 3.486 -3.898 -7.875 1 98.56 96 VAL B O 1
ATOM 1558 N N . VAL B 1 97 ? 2.232 -2.99 -6.277 1 97.94 97 VAL B N 1
ATOM 1559 C CA . VAL B 1 97 ? 1.239 -2.564 -7.258 1 97.94 97 VAL B CA 1
ATOM 1560 C C . VAL B 1 97 ? 0.877 -1.099 -7.023 1 97.94 97 VAL B C 1
ATOM 1562 O O . VAL B 1 97 ? 0.654 -0.684 -5.883 1 97.94 97 VAL B O 1
ATOM 1565 N N . GLY B 1 98 ? 0.9 -0.334 -8.109 1 95.81 98 GLY B N 1
ATOM 1566 C CA . GLY B 1 98 ? 0.597 1.086 -8.031 1 95.81 98 GLY B CA 1
ATOM 1567 C C . GLY B 1 98 ? -0.671 1.467 -8.773 1 95.81 98 GLY B C 1
ATOM 1568 O O . GLY B 1 98 ? -1.095 0.763 -9.688 1 95.81 98 GLY B O 1
ATOM 1569 N N . ARG B 1 99 ? -1.168 2.604 -8.359 1 93.62 99 ARG B N 1
ATOM 1570 C CA . ARG B 1 99 ? -2.35 3.143 -9.023 1 93.62 99 ARG B CA 1
ATOM 1571 C C . ARG B 1 99 ? -2.049 3.498 -10.477 1 93.62 99 ARG B C 1
ATOM 1573 O O . ARG B 1 99 ? -2.957 3.557 -11.305 1 93.62 99 ARG B O 1
ATOM 1580 N N . ASP B 1 100 ? -0.851 3.748 -10.844 1 90.62 100 ASP B N 1
ATOM 1581 C CA . ASP B 1 100 ? -0.463 4.156 -12.188 1 90.62 100 ASP B CA 1
ATOM 1582 C C . ASP B 1 100 ? -0.479 2.971 -13.148 1 90.62 100 ASP B C 1
ATOM 1584 O O . ASP B 1 100 ? -0.046 3.09 -14.297 1 90.62 100 ASP B O 1
ATOM 1588 N N . GLY B 1 101 ? -0.835 1.839 -12.656 1 94 101 GLY B N 1
ATOM 1589 C CA . GLY B 1 101 ? -0.95 0.672 -13.516 1 94 101 GLY B CA 1
ATOM 1590 C C . GLY B 1 101 ? 0.217 -0.287 -13.375 1 94 101 GLY B C 1
ATOM 1591 O O . GLY B 1 101 ? 0.152 -1.423 -13.852 1 94 101 GLY B O 1
ATOM 1592 N N . ARG B 1 102 ? 1.198 0.133 -12.742 1 95.44 102 ARG B N 1
ATOM 1593 C CA . ARG B 1 102 ? 2.412 -0.672 -12.656 1 95.44 102 ARG B CA 1
ATOM 1594 C C . ARG B 1 102 ? 2.258 -1.786 -11.625 1 95.44 102 ARG B C 1
ATOM 1596 O O . ARG B 1 102 ? 1.7 -1.57 -10.547 1 95.44 102 ARG B O 1
ATOM 1603 N N . LEU B 1 103 ? 2.711 -2.959 -11.992 1 98.5 103 LEU B N 1
ATOM 1604 C CA . LEU B 1 103 ? 2.732 -4.152 -11.156 1 98.5 103 LEU B CA 1
ATOM 1605 C C . LEU B 1 103 ? 4.074 -4.867 -11.266 1 98.5 103 LEU B C 1
ATOM 1607 O O . LEU B 1 103 ? 4.488 -5.262 -12.359 1 98.5 103 LEU B O 1
ATOM 1611 N N . ASP B 1 104 ? 4.762 -4.992 -10.172 1 98.75 104 ASP B N 1
ATOM 1612 C CA . ASP B 1 104 ? 6.023 -5.723 -10.102 1 98.75 104 ASP B CA 1
ATOM 1613 C C . ASP B 1 104 ? 5.918 -6.926 -9.172 1 98.75 104 ASP B C 1
ATOM 1615 O O . ASP B 1 104 ? 5.406 -6.809 -8.055 1 98.75 104 ASP B O 1
ATOM 1619 N N . VAL B 1 105 ? 6.422 -7.992 -9.586 1 98.69 105 VAL B N 1
ATOM 1620 C CA . VAL B 1 105 ? 6.508 -9.211 -8.797 1 98.69 105 VAL B CA 1
ATOM 1621 C C . VAL B 1 105 ? 7.973 -9.609 -8.609 1 98.69 105 VAL B C 1
ATOM 1623 O O . VAL B 1 105 ? 8.703 -9.781 -9.586 1 98.69 105 VAL B O 1
ATOM 1626 N N . TYR B 1 106 ? 8.336 -9.75 -7.379 1 97.69 106 TYR B N 1
ATOM 1627 C CA . TYR B 1 106 ? 9.695 -10.164 -7.039 1 97.69 106 TYR B CA 1
ATOM 1628 C C . TYR B 1 106 ? 9.727 -11.625 -6.613 1 97.69 106 TYR B C 1
ATOM 1630 O O . TYR B 1 106 ? 9.031 -12.023 -5.676 1 97.69 106 TYR B O 1
ATOM 1638 N N . VAL B 1 107 ? 10.57 -12.344 -7.25 1 97.12 107 VAL B N 1
ATOM 1639 C CA . VAL B 1 107 ? 10.734 -13.773 -6.973 1 97.12 107 VAL B CA 1
ATOM 1640 C C . VAL B 1 107 ? 12.148 -14.039 -6.48 1 97.12 107 VAL B C 1
ATOM 1642 O O . VAL B 1 107 ? 13.125 -13.672 -7.141 1 97.12 107 VAL B O 1
ATOM 1645 N N . ARG B 1 108 ? 12.188 -14.586 -5.324 1 93.69 108 ARG B N 1
ATOM 1646 C CA . ARG B 1 108 ? 13.492 -14.992 -4.816 1 93.69 108 ARG B CA 1
ATOM 1647 C C . ARG B 1 108 ? 13.758 -16.469 -5.105 1 93.69 108 ARG B C 1
ATOM 1649 O O . ARG B 1 108 ? 12.922 -17.328 -4.801 1 93.69 108 ARG B O 1
ATOM 1656 N N . ARG B 1 109 ? 15 -16.719 -5.816 1 86.06 109 ARG B N 1
ATOM 1657 C CA . ARG B 1 109 ? 15.406 -18.094 -6.137 1 86.06 109 ARG B CA 1
ATOM 1658 C C . ARG B 1 109 ? 16.438 -18.609 -5.141 1 86.06 109 ARG B C 1
ATOM 1660 O O . ARG B 1 109 ? 17.281 -17.844 -4.66 1 86.06 109 ARG B O 1
ATOM 1667 N N . ASP B 1 110 ? 16.156 -19.562 -4.234 1 76.25 110 ASP B N 1
ATOM 1668 C CA . ASP B 1 110 ? 17.141 -20.188 -3.361 1 76.25 110 ASP B CA 1
ATOM 1669 C C . ASP B 1 110 ? 18.375 -20.641 -4.152 1 76.25 110 ASP B C 1
ATOM 1671 O O . ASP B 1 110 ? 18.25 -21.203 -5.246 1 76.25 110 ASP B O 1
ATOM 1675 N N . GLY B 1 111 ? 19.312 -19.875 -4.387 1 61.47 111 GLY B N 1
ATOM 1676 C CA . GLY B 1 111 ? 20.547 -20.297 -5.016 1 61.47 111 GLY B CA 1
ATOM 1677 C C . GLY B 1 111 ? 21.062 -21.625 -4.477 1 61.47 111 GLY B C 1
ATOM 1678 O O . GLY B 1 111 ? 22.188 -22.016 -4.77 1 61.47 111 GLY B O 1
ATOM 1679 N N . ARG B 1 112 ? 20.609 -22.297 -3.58 1 51.91 112 ARG B N 1
ATOM 1680 C CA . ARG B 1 112 ? 21.391 -23.438 -3.121 1 51.91 112 ARG B CA 1
ATOM 1681 C C . ARG B 1 112 ? 21.469 -24.516 -4.191 1 51.91 112 ARG B C 1
ATOM 1683 O O . ARG B 1 112 ? 22.125 -25.547 -4.004 1 51.91 112 ARG B O 1
ATOM 1690 N N . GLU B 1 113 ? 21.234 -24.266 -5.348 1 42.16 113 GLU B N 1
ATOM 1691 C CA . GLU B 1 113 ? 21.781 -25.453 -5.996 1 42.16 113 GLU B CA 1
ATOM 1692 C C . GLU B 1 113 ? 23.312 -25.469 -5.895 1 42.16 113 GLU B C 1
ATOM 1694 O O . GLU B 1 113 ? 23.953 -24.422 -5.965 1 42.16 113 GLU B O 1
#

Sequence (226 aa):
MFDEETATDEDAPNAGLAIGPDPDVSVARADWEAAGGPSVAVVEAVAAATDRNPLDVALLNEYVDPDALDALLASPEDGSRRTVRTWFTYDGCEVVVGRDGRLDVYVRRDGREMFDEETATDEDAPNAGLAIGPDPDVSVARADWEAAGGPSVAVVEAVAAATDRNPLDVALLNEYVDPDALDALLASPEDGSRRTVRTWFTYDGCEVVVGRDGRLDVYVRRDGRE

Secondary structure (DSSP, 8-state):
----------------------TTEEEEEEEGGGTT-HHHHHHHHHHHHTT--GGGSPPGGGTS-HHHHHHHHHS---S----EEEEEEETTEEEEEETTSEEEEEEE--TT-/----------------------TTEEEEEEEGGGTT-HHHHHHHHHHHHTT--GGGSPPGGGTS-HHHHHHHHHS---S----EEEEEEETTEEEEEETTSEEEEEEE--TT-

InterPro domains:
  IPR040624 Halobacterial output domain 1 [PF18545] (38-106)